Protein AF-E3JDM4-F1 (afdb_monomer_lite)

Foldseek 3Di:
DDPVVCVVDDPVPDLFKFQLADPLRLQLCVLLVVLVVLLLVLCCLQPDPVSVVVVVCNVVSLVSNLVSLVCNCVSVVVSCVDPRSVVVVVQLQDDDPLLVVVCCVVVPPCPVVVCVVVVDDPVVVPPDPDPVPPPDDPDPDDDDRDADASDGSLRSVLVVLVVVLSVLLSVLVCCCVCVVVVVPDVVSVVVSVVSNVVSSVVVVVSVVVVVVVCVVDVQVVSCSVNSIHGLVVCCVVPVVNSVPGDSPPPPPPPPPPPDDDDDDDDDD

Secondary structure (DSSP, 8-state):
--HHHHHHS-GGG-TTEEE---HHHHHHHHHHHHHHHHHHHHHHHHH-HHHHHHH--HHHHHHHHHHHHHHTHHHHHHHHTSHHHHHHHHHHH---HHHHHHHHHHH-TTHHHHHHHHT--GGGG-S---GGGTTS-------S----SSS-HHHHHHHHHHHHHHHHHHHHHHHHHHTTTTT--HHHHHHHHHHHHHHHHHHHHHHHHHHHHHHH-HHHHHHHHHSEEEHHHHHHH-HHHHHTS-----TT----------------

Organism: Pseudofrankia inefficax (strain DSM 45817 / CECT 9037 / DDB 130130 / EuI1c) (NCBI:txid298654)

InterPro domains:
  IPR011577 Cytochrome b561, bacterial/Ni-hydrogenase [PF01292] (20-216)
  IPR016174 Di-haem cytochrome, transmembrane [SSF81342] (16-242)

Sequence (268 aa):
MSIGEYLRNPPASRGGDIRRFGPATRWVHRTTGLLFGVCLATAAILYLPALALLFGRRPLIMSIHLYCGLALPVPALLGWLTRGFRRDTTELNRFTAPDGAWLRARLLPFSEERRARQAGPAWARSGTPSSTARRGAGGHDQGPLTVGGKFNAGQKLYAAVVAGSILVFLGTGLVMYLGQDLHIPDRYRTGASFVHDLLAFGIFFTVCGHLWMASRDPVARAGMRTGYVPRWWARTEHPHWAALAPEDLDDDVPLASNGADQDSTALP

Radius of gyration: 27.68 Å; chains: 1; bounding box: 71×53×101 Å

Structure (mmCIF, N/CA/C/O backbone):
data_AF-E3JDM4-F1
#
_entry.id   AF-E3JDM4-F1
#
loop_
_atom_site.group_PDB
_atom_site.id
_atom_site.type_symbol
_atom_site.label_atom_id
_atom_site.label_alt_id
_atom_site.label_comp_id
_atom_site.label_asym_id
_atom_site.label_entity_id
_atom_site.label_seq_id
_atom_site.pdbx_PDB_ins_code
_atom_site.Cartn_x
_atom_site.Cartn_y
_atom_site.Cartn_z
_atom_site.occupancy
_atom_site.B_iso_or_equiv
_atom_site.auth_seq_id
_atom_site.auth_comp_id
_atom_site.auth_asym_id
_atom_site.auth_atom_id
_atom_site.pdbx_PDB_model_num
ATOM 1 N N . MET A 1 1 ? -24.062 12.292 19.875 1.00 54.41 1 MET A N 1
ATOM 2 C CA . MET A 1 1 ? -22.811 13.042 19.631 1.00 54.41 1 MET A CA 1
ATOM 3 C C . MET A 1 1 ? -22.608 13.195 18.132 1.00 54.41 1 MET A C 1
ATOM 5 O O . MET A 1 1 ? -22.676 12.196 17.427 1.00 54.41 1 MET A O 1
ATOM 9 N N . SER A 1 2 ? -22.422 14.419 17.635 1.00 61.97 2 SER A N 1
ATOM 10 C CA . SER A 1 2 ? -22.238 14.672 16.197 1.00 61.97 2 SER A CA 1
ATOM 11 C C . SER A 1 2 ? -20.795 14.380 15.757 1.00 61.97 2 SER A C 1
ATOM 13 O O . SER A 1 2 ? -19.850 14.686 16.485 1.00 61.97 2 SER A O 1
ATOM 15 N N . ILE A 1 3 ? -20.598 13.838 14.547 1.00 63.75 3 ILE A N 1
ATOM 16 C CA . ILE A 1 3 ? -19.272 13.568 13.945 1.00 63.75 3 ILE A CA 1
ATOM 17 C C . ILE A 1 3 ? -18.379 14.822 13.968 1.00 63.75 3 ILE A C 1
ATOM 19 O O . ILE A 1 3 ? -17.178 14.729 14.224 1.00 63.75 3 ILE A O 1
ATOM 23 N N . GLY A 1 4 ? -18.967 16.006 13.760 1.00 63.47 4 GLY A N 1
ATOM 24 C CA . GLY A 1 4 ? -18.238 17.277 13.785 1.00 63.47 4 GLY A CA 1
ATOM 25 C C . GLY A 1 4 ? -17.672 17.639 15.163 1.00 63.47 4 GLY A C 1
ATOM 26 O O . GLY A 1 4 ? -16.626 18.272 15.251 1.00 63.47 4 GLY A O 1
ATOM 27 N N . GLU A 1 5 ? -18.323 17.206 16.240 1.00 65.69 5 GLU A N 1
ATOM 28 C CA . GLU A 1 5 ? -17.899 17.439 17.626 1.00 65.69 5 GLU A CA 1
ATOM 29 C C . GLU A 1 5 ? -16.844 16.423 18.096 1.00 65.69 5 GLU A C 1
ATOM 31 O 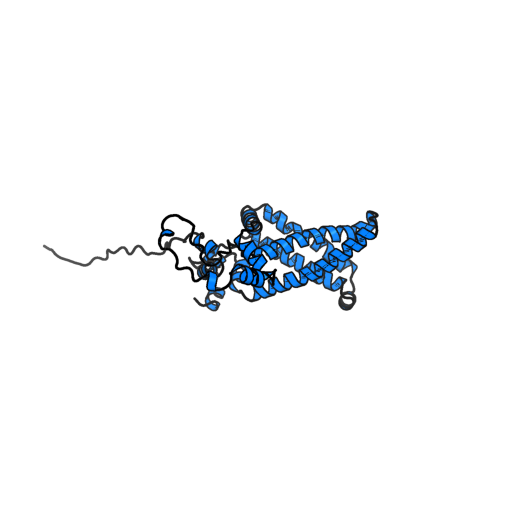O . GLU A 1 5 ? -15.988 16.731 18.930 1.00 65.69 5 GLU A O 1
ATOM 36 N N . TYR A 1 6 ? -16.857 15.219 17.518 1.00 63.94 6 TYR A N 1
ATOM 37 C CA . TYR A 1 6 ? -15.809 14.222 17.727 1.00 63.94 6 TYR A CA 1
ATOM 38 C C . TYR A 1 6 ? -14.470 14.684 17.137 1.00 63.94 6 TYR A C 1
ATOM 40 O O . TYR A 1 6 ? -13.449 14.624 17.810 1.00 63.94 6 TYR A O 1
ATOM 48 N N . LEU A 1 7 ? -14.471 15.213 15.909 1.00 67.12 7 LEU A N 1
ATOM 49 C CA . LEU A 1 7 ? -13.237 15.603 15.215 1.00 67.12 7 LEU A CA 1
ATOM 50 C C . LEU A 1 7 ? -12.530 16.834 15.813 1.00 67.12 7 LEU A C 1
ATOM 52 O O . LEU A 1 7 ? -11.347 17.026 15.538 1.00 67.12 7 LEU A O 1
ATOM 56 N N . ARG A 1 8 ? -13.228 17.659 16.607 1.00 68.31 8 ARG A N 1
ATOM 57 C CA . ARG A 1 8 ? -12.677 18.883 17.221 1.00 68.31 8 ARG A CA 1
ATOM 58 C C . ARG A 1 8 ? -11.987 18.662 18.570 1.00 68.31 8 ARG A C 1
ATOM 60 O O . ARG A 1 8 ? -11.155 19.480 18.938 1.00 68.31 8 ARG A O 1
ATOM 67 N N . ASN A 1 9 ? -12.294 17.573 19.278 1.00 62.00 9 ASN A N 1
ATOM 68 C CA . ASN A 1 9 ? -11.753 17.288 20.611 1.00 62.00 9 ASN A CA 1
ATOM 69 C C . ASN A 1 9 ? -10.923 15.993 20.589 1.00 62.00 9 ASN A C 1
ATOM 71 O O . ASN A 1 9 ? -11.461 14.949 20.211 1.00 62.00 9 ASN A O 1
ATOM 75 N N . PRO A 1 10 ? -9.631 16.030 20.966 1.00 56.56 10 PRO A N 1
ATOM 76 C CA . PRO A 1 10 ? -8.742 14.879 20.857 1.00 56.56 10 PRO A CA 1
ATOM 77 C C . PRO A 1 10 ? -9.156 13.718 21.787 1.00 56.56 10 PRO A C 1
ATOM 79 O O . PRO A 1 10 ? -9.649 13.948 22.884 1.00 56.56 10 PRO A O 1
ATOM 82 N N . PRO A 1 11 ? -8.919 12.457 21.384 1.00 54.91 11 PRO A N 1
ATOM 83 C CA . PRO A 1 11 ? -9.479 11.257 22.023 1.00 54.91 11 PRO A CA 1
ATOM 84 C C . PRO A 1 11 ? -8.939 10.951 23.429 1.00 54.91 11 PRO A C 1
ATOM 86 O O . PRO A 1 11 ? -9.539 10.170 24.155 1.00 54.91 11 PRO A O 1
ATOM 89 N N . ALA A 1 12 ? -7.819 11.559 23.834 1.00 53.09 12 ALA A N 1
ATOM 90 C CA . ALA A 1 12 ? -7.220 11.335 25.151 1.00 53.09 12 ALA A CA 1
ATOM 91 C C . ALA A 1 12 ? -8.039 11.931 26.315 1.00 53.09 12 ALA A C 1
ATOM 93 O O . ALA A 1 12 ? -7.746 11.626 27.463 1.00 53.09 12 ALA A O 1
ATOM 94 N N . SER A 1 13 ? -9.043 12.770 26.036 1.00 50.53 13 SER A N 1
ATOM 95 C CA . SER A 1 13 ? -9.835 13.474 27.052 1.00 50.53 13 SER A CA 1
ATOM 96 C C . SER A 1 13 ? -11.231 12.887 27.306 1.00 50.53 13 SER A C 1
ATOM 98 O O . SER A 1 13 ? -12.038 13.537 27.964 1.00 50.53 13 SER A O 1
ATOM 100 N N . ARG A 1 14 ? -11.565 11.694 26.787 1.00 57.78 14 ARG A N 1
ATOM 101 C CA . ARG A 1 14 ? -12.904 11.093 26.954 1.00 57.78 14 ARG A CA 1
ATOM 102 C C . ARG A 1 14 ? -12.816 9.628 27.386 1.00 57.78 14 ARG A C 1
ATOM 104 O O . ARG A 1 14 ? -12.275 8.815 26.642 1.00 57.78 14 ARG A O 1
ATOM 111 N N . GLY A 1 15 ? -13.440 9.278 28.515 1.00 56.53 15 GLY A N 1
ATOM 112 C CA . GLY A 1 15 ? -13.595 7.906 29.046 1.00 56.53 15 GLY A CA 1
ATOM 113 C C . GLY A 1 15 ? -14.459 6.956 28.193 1.00 56.53 15 GLY A C 1
ATOM 114 O O . GLY A 1 15 ? -15.105 6.052 28.703 1.00 56.53 15 GLY A O 1
ATOM 115 N N . GLY A 1 16 ? -14.518 7.162 26.873 1.00 70.75 16 GLY A N 1
ATOM 116 C CA . GLY A 1 16 ? -15.419 6.471 25.944 1.00 70.75 16 GLY A CA 1
ATOM 117 C C . GLY A 1 16 ? -14.769 5.981 24.646 1.00 70.75 16 GLY A C 1
ATOM 118 O O . GLY A 1 16 ? -15.483 5.494 23.764 1.00 70.75 16 GLY A O 1
ATOM 119 N N . ASP A 1 17 ? -13.452 6.131 24.487 1.00 79.62 17 ASP A N 1
ATOM 120 C CA . ASP A 1 17 ? -12.730 5.808 23.252 1.00 79.62 17 ASP A CA 1
ATOM 121 C C . ASP A 1 17 ? -11.963 4.481 23.379 1.00 79.62 17 ASP A C 1
ATOM 123 O O . ASP A 1 17 ? -11.162 4.276 24.285 1.00 79.62 17 ASP A O 1
ATOM 127 N N . ILE A 1 18 ? -12.156 3.573 22.417 1.00 83.94 18 ILE A N 1
ATOM 128 C CA . ILE A 1 18 ? -11.467 2.278 22.381 1.00 83.94 18 ILE A CA 1
ATOM 129 C C . ILE A 1 18 ? -10.175 2.413 21.578 1.00 83.94 18 ILE A C 1
ATOM 131 O O . ILE A 1 18 ? -10.155 2.894 20.437 1.00 83.94 18 ILE A O 1
ATOM 135 N N . ARG A 1 19 ? -9.075 1.892 22.129 1.00 84.81 19 ARG A N 1
ATOM 136 C CA . ARG A 1 19 ? -7.809 1.759 21.402 1.00 84.81 19 ARG A CA 1
ATOM 137 C C . ARG A 1 19 ? -7.933 0.714 20.291 1.00 84.81 19 ARG A C 1
ATOM 139 O O . ARG A 1 19 ? -7.872 -0.490 20.534 1.00 84.81 19 ARG A O 1
ATOM 146 N N . ARG A 1 20 ? -8.032 1.177 19.044 1.00 86.50 20 ARG A N 1
ATOM 147 C CA . ARG A 1 20 ? -8.097 0.325 17.850 1.00 86.50 20 ARG A CA 1
ATOM 148 C C . ARG A 1 20 ? -6.721 -0.080 17.343 1.00 86.50 20 ARG A C 1
ATOM 150 O O . ARG A 1 20 ? -6.506 -1.256 17.090 1.00 86.50 20 ARG A O 1
ATOM 157 N N . PHE A 1 21 ? -5.774 0.846 17.196 1.00 88.38 21 PHE A N 1
ATOM 158 C CA . PHE A 1 21 ? -4.467 0.557 16.586 1.00 88.38 21 PHE A CA 1
ATOM 159 C C . PHE A 1 21 ? -3.308 0.978 17.477 1.00 88.38 21 PHE A C 1
ATOM 161 O O . PHE A 1 21 ? -3.298 2.085 18.011 1.00 88.38 21 PHE A O 1
ATOM 168 N N . GLY A 1 22 ? -2.292 0.119 17.592 1.00 87.31 22 GLY A N 1
ATOM 169 C CA . GLY A 1 22 ? -1.039 0.459 18.265 1.00 87.31 22 GLY A CA 1
ATOM 170 C C . GLY A 1 22 ? -0.139 1.382 17.429 1.00 87.31 22 GLY A C 1
ATOM 171 O O . GLY A 1 22 ? -0.333 1.498 16.218 1.00 87.31 22 GLY A O 1
ATOM 172 N N . PRO A 1 23 ? 0.870 2.028 18.045 1.00 89.06 23 PRO A N 1
ATOM 173 C CA . PRO A 1 23 ? 1.798 2.911 17.337 1.00 89.06 23 PRO A CA 1
ATOM 174 C C . PRO A 1 23 ? 2.566 2.185 16.228 1.00 89.06 23 PRO A C 1
ATOM 176 O O . PRO A 1 23 ? 2.709 2.742 15.144 1.00 89.06 23 PRO A O 1
ATOM 179 N N . ALA A 1 24 ? 2.966 0.928 16.457 1.00 90.38 24 ALA A N 1
ATOM 180 C CA . ALA A 1 24 ? 3.627 0.096 15.453 1.00 90.38 24 ALA A CA 1
ATOM 181 C C . ALA A 1 24 ? 2.757 -0.078 14.200 1.00 90.38 24 ALA A C 1
ATOM 183 O O . ALA A 1 24 ? 3.187 0.281 13.111 1.00 90.38 24 ALA A O 1
ATOM 184 N N . THR A 1 25 ? 1.502 -0.519 14.348 1.00 92.62 25 THR A N 1
ATOM 185 C CA . THR A 1 25 ? 0.565 -0.695 13.224 1.00 92.62 25 THR A CA 1
ATOM 186 C C . THR A 1 25 ? 0.370 0.599 12.431 1.00 92.62 25 THR A C 1
ATOM 188 O O . THR A 1 25 ? 0.388 0.584 11.202 1.00 92.62 25 THR A O 1
ATOM 191 N N . ARG A 1 26 ? 0.236 1.740 13.120 1.00 93.88 26 ARG A N 1
ATOM 192 C CA . ARG A 1 26 ? 0.091 3.048 12.459 1.00 93.88 26 ARG A CA 1
ATOM 193 C C . ARG A 1 26 ? 1.355 3.464 11.713 1.00 93.88 26 ARG A C 1
ATOM 195 O O . ARG A 1 26 ? 1.251 4.012 10.618 1.00 93.88 26 ARG A O 1
ATOM 202 N N . TRP A 1 27 ? 2.527 3.227 12.300 1.00 96.00 27 TRP A N 1
ATOM 203 C CA . TRP A 1 27 ? 3.807 3.504 11.656 1.00 96.00 27 TRP A CA 1
ATOM 204 C C . TRP A 1 27 ? 3.973 2.650 10.399 1.00 96.00 27 TRP A C 1
ATOM 206 O O . TRP A 1 27 ? 4.150 3.230 9.334 1.00 96.00 27 TRP A O 1
ATOM 216 N N . VAL A 1 28 ? 3.782 1.326 10.499 1.00 96.19 28 VAL A N 1
ATOM 217 C CA . VAL A 1 28 ? 3.851 0.397 9.356 1.00 96.19 28 VAL A CA 1
ATOM 218 C C . VAL A 1 28 ? 2.906 0.834 8.244 1.00 96.19 28 VAL A C 1
ATOM 220 O O . VAL A 1 28 ? 3.317 0.965 7.101 1.00 96.19 28 VAL A O 1
ATOM 223 N N . HIS A 1 29 ? 1.647 1.130 8.571 1.00 96.06 29 HIS A N 1
ATOM 224 C CA . HIS A 1 29 ? 0.681 1.560 7.565 1.00 96.06 29 HIS A CA 1
ATOM 225 C C . HIS A 1 29 ? 1.125 2.833 6.828 1.00 96.06 29 HIS A C 1
ATOM 227 O O . HIS A 1 29 ? 1.018 2.910 5.608 1.00 96.06 29 HIS A O 1
ATOM 233 N N . ARG A 1 30 ? 1.619 3.847 7.551 1.00 96.81 30 ARG A N 1
ATOM 234 C CA . ARG A 1 30 ? 2.050 5.116 6.942 1.00 96.81 30 ARG A CA 1
ATOM 235 C C . ARG A 1 30 ? 3.302 4.952 6.098 1.00 96.81 30 ARG A C 1
ATOM 237 O O . ARG A 1 30 ? 3.352 5.500 5.004 1.00 96.81 30 ARG A O 1
ATOM 244 N N . THR A 1 31 ? 4.300 4.231 6.599 1.00 97.94 31 THR A N 1
ATOM 245 C CA . THR A 1 31 ? 5.562 4.034 5.882 1.00 97.94 31 THR A CA 1
ATOM 246 C C . THR A 1 31 ? 5.360 3.150 4.661 1.00 97.94 31 THR A C 1
ATOM 248 O O . THR A 1 31 ? 5.791 3.535 3.579 1.00 97.94 31 THR A O 1
ATOM 251 N N . THR A 1 32 ? 4.621 2.042 4.782 1.00 97.62 32 THR A N 1
ATOM 252 C CA . THR A 1 32 ? 4.231 1.225 3.626 1.00 97.62 32 THR A CA 1
ATOM 253 C C . THR A 1 32 ? 3.401 2.044 2.643 1.00 97.62 32 THR A C 1
ATOM 255 O O . THR A 1 32 ? 3.730 2.054 1.466 1.00 97.62 32 THR A O 1
ATOM 258 N N . GLY A 1 33 ? 2.385 2.788 3.095 1.00 97.56 33 GLY A N 1
ATOM 259 C CA . GLY A 1 33 ? 1.559 3.625 2.218 1.00 97.56 33 GLY A CA 1
ATOM 260 C C . GLY A 1 33 ? 2.356 4.701 1.471 1.00 97.56 33 GLY A C 1
ATOM 261 O O . GLY A 1 33 ? 2.125 4.913 0.283 1.00 97.56 33 GLY A O 1
ATOM 262 N N . LEU A 1 34 ? 3.330 5.335 2.133 1.00 98.31 34 LEU A N 1
ATOM 263 C CA . LEU A 1 34 ? 4.235 6.303 1.511 1.00 98.31 34 LEU A CA 1
ATOM 264 C C . LEU A 1 34 ? 5.123 5.640 0.454 1.00 98.31 34 LEU A C 1
ATOM 266 O O . LEU A 1 34 ? 5.147 6.096 -0.685 1.00 98.31 34 LEU A O 1
ATOM 270 N N . LEU A 1 35 ? 5.820 4.557 0.813 1.00 98.56 35 LEU A N 1
ATOM 271 C CA . LEU A 1 35 ? 6.689 3.818 -0.109 1.00 98.56 35 LEU A CA 1
ATOM 272 C C . LEU A 1 35 ? 5.909 3.325 -1.328 1.00 98.56 35 LEU A C 1
ATOM 274 O O . LEU A 1 35 ? 6.365 3.470 -2.460 1.00 98.56 35 LEU A O 1
ATOM 278 N N . PHE A 1 36 ? 4.709 2.798 -1.100 1.00 97.75 36 PHE A N 1
ATOM 279 C CA . PHE A 1 36 ? 3.834 2.310 -2.155 1.00 97.75 36 PHE A CA 1
ATOM 280 C C . PHE A 1 36 ? 3.357 3.450 -3.060 1.00 97.75 36 PHE A C 1
ATOM 282 O O . PHE A 1 36 ? 3.395 3.326 -4.281 1.00 97.75 36 PHE A O 1
ATOM 289 N N . GLY A 1 37 ? 2.964 4.586 -2.478 1.00 98.25 37 GLY A N 1
ATOM 290 C CA . GLY A 1 37 ? 2.598 5.787 -3.228 1.00 98.25 37 GLY A CA 1
ATOM 291 C C . GLY A 1 37 ? 3.745 6.305 -4.098 1.00 98.25 37 GLY A C 1
ATOM 292 O O . GLY A 1 37 ? 3.526 6.628 -5.264 1.00 98.25 37 GLY A O 1
ATOM 293 N N . VAL A 1 38 ? 4.978 6.308 -3.578 1.00 98.56 38 VAL A N 1
ATOM 294 C CA . VAL A 1 38 ? 6.177 6.659 -4.357 1.00 98.56 38 VAL A CA 1
ATOM 295 C C . VAL A 1 38 ? 6.418 5.649 -5.482 1.00 98.56 38 VAL A C 1
ATOM 297 O O . VAL A 1 38 ? 6.689 6.064 -6.609 1.00 98.56 38 VAL A O 1
ATOM 300 N N . CYS A 1 39 ? 6.264 4.345 -5.232 1.00 98.25 39 CYS A N 1
ATOM 301 C CA . CYS A 1 39 ? 6.378 3.319 -6.276 1.00 98.25 39 CYS A CA 1
ATOM 302 C C . CYS A 1 39 ? 5.343 3.527 -7.391 1.00 98.25 39 CYS A C 1
ATOM 304 O O . CYS A 1 39 ? 5.708 3.489 -8.560 1.00 98.25 39 CYS A O 1
ATOM 306 N N . LEU A 1 40 ? 4.081 3.813 -7.054 1.00 97.88 40 LEU A N 1
ATOM 307 C CA . LEU A 1 40 ? 3.029 4.084 -8.043 1.00 97.88 40 LEU A CA 1
ATOM 308 C C . LEU A 1 40 ? 3.302 5.358 -8.849 1.00 97.88 40 LEU A C 1
ATOM 310 O O . LEU A 1 40 ? 3.152 5.355 -10.069 1.00 97.88 40 LEU A O 1
ATOM 314 N N . ALA A 1 41 ? 3.729 6.436 -8.190 1.00 97.50 41 ALA A N 1
ATOM 315 C CA . ALA A 1 41 ? 4.051 7.689 -8.866 1.00 97.50 41 ALA A CA 1
ATOM 316 C C . ALA A 1 41 ? 5.241 7.524 -9.823 1.00 97.50 41 ALA A C 1
ATOM 318 O O . ALA A 1 41 ? 5.182 7.940 -10.978 1.00 97.50 41 ALA A O 1
ATOM 319 N N . THR A 1 42 ? 6.310 6.870 -9.366 1.00 97.88 42 THR A N 1
ATOM 320 C CA . THR A 1 42 ? 7.486 6.591 -10.202 1.00 97.88 42 THR A CA 1
ATOM 321 C C . THR A 1 42 ? 7.167 5.610 -11.328 1.00 97.88 42 THR A C 1
ATOM 323 O O . THR A 1 42 ? 7.599 5.849 -12.451 1.00 97.88 42 THR A O 1
ATOM 326 N N . ALA A 1 43 ? 6.350 4.578 -11.089 1.00 96.56 43 ALA A N 1
ATOM 327 C CA . ALA A 1 43 ? 5.871 3.674 -12.136 1.00 96.56 43 ALA A CA 1
ATOM 328 C C . ALA A 1 43 ? 5.089 4.431 -13.216 1.00 96.56 43 ALA A C 1
ATOM 330 O O . ALA A 1 43 ? 5.369 4.262 -14.399 1.00 96.56 43 ALA A O 1
ATOM 331 N N . ALA A 1 44 ? 4.177 5.329 -12.829 1.00 95.88 44 ALA A N 1
ATOM 332 C CA . ALA A 1 44 ? 3.438 6.156 -13.779 1.00 95.88 44 ALA A CA 1
ATOM 333 C C . ALA A 1 44 ? 4.374 7.030 -14.632 1.00 95.88 44 ALA A C 1
ATOM 335 O O . ALA A 1 44 ? 4.188 7.118 -15.845 1.00 95.88 44 ALA A O 1
ATOM 336 N N . ILE A 1 45 ? 5.407 7.628 -14.025 1.00 96.06 45 ILE A N 1
ATOM 337 C CA . ILE A 1 45 ? 6.416 8.423 -14.744 1.00 96.06 45 ILE A CA 1
ATOM 338 C C . ILE A 1 45 ? 7.225 7.560 -15.719 1.00 96.06 45 ILE A C 1
ATOM 340 O O . ILE A 1 45 ? 7.517 8.003 -16.826 1.00 96.06 45 ILE A O 1
ATOM 344 N N . LEU A 1 46 ? 7.599 6.342 -15.321 1.00 94.06 46 LEU A N 1
ATOM 345 C CA . LEU A 1 46 ? 8.381 5.427 -16.155 1.00 94.06 46 LEU A CA 1
ATOM 346 C C . LEU A 1 46 ? 7.560 4.808 -17.293 1.00 94.06 46 LEU A C 1
ATOM 348 O O . LEU A 1 46 ? 8.134 4.495 -18.335 1.00 94.06 46 LEU A O 1
ATOM 352 N N . TYR A 1 47 ? 6.252 4.634 -17.087 1.00 93.81 47 TYR A N 1
ATOM 353 C CA . TYR A 1 47 ? 5.342 3.994 -18.034 1.00 93.81 47 TYR A CA 1
ATOM 354 C C . TYR A 1 47 ? 4.758 4.978 -19.057 1.00 93.81 47 TYR A C 1
ATOM 356 O O . TYR A 1 47 ? 4.644 4.648 -20.234 1.00 93.81 47 TYR A O 1
ATOM 364 N N . LEU A 1 48 ? 4.385 6.193 -18.636 1.00 94.00 48 LEU A N 1
ATOM 365 C CA . LEU A 1 48 ? 3.745 7.184 -19.506 1.00 94.00 48 LEU A CA 1
ATOM 366 C C . LEU A 1 48 ? 4.795 8.060 -20.213 1.00 94.00 48 LEU A C 1
ATOM 368 O O . LEU A 1 48 ? 5.467 8.852 -19.543 1.00 94.00 48 LEU A O 1
ATOM 372 N N . PRO A 1 49 ? 4.897 8.026 -21.560 1.00 92.50 49 PRO A N 1
ATOM 373 C CA . PRO A 1 49 ? 5.931 8.765 -22.291 1.00 92.50 49 PRO A CA 1
ATOM 374 C C . PRO A 1 49 ? 5.930 10.274 -22.014 1.00 92.50 49 PRO A C 1
ATOM 376 O O . PRO A 1 49 ? 6.987 10.874 -21.836 1.00 92.50 49 PRO A O 1
ATOM 379 N N . ALA A 1 50 ? 4.746 10.886 -21.908 1.00 93.19 50 ALA A N 1
ATOM 380 C CA . ALA A 1 50 ? 4.609 12.315 -21.626 1.00 93.19 50 ALA A CA 1
ATOM 381 C C . ALA A 1 50 ? 5.217 12.713 -20.267 1.00 93.19 50 ALA A C 1
ATOM 383 O O . ALA A 1 50 ? 5.865 13.753 -20.158 1.00 93.19 50 ALA A O 1
ATOM 384 N N . LEU A 1 51 ? 5.056 11.872 -19.240 1.00 91.50 51 LEU A N 1
ATOM 385 C CA . LEU A 1 51 ? 5.640 12.121 -17.922 1.00 91.50 51 LEU A CA 1
ATOM 386 C C . LEU A 1 51 ? 7.151 11.878 -17.933 1.00 91.50 51 LEU A C 1
ATOM 388 O O . LEU A 1 51 ? 7.900 12.672 -17.368 1.00 91.50 51 LEU A O 1
ATOM 392 N N . ALA A 1 52 ? 7.616 10.827 -18.610 1.00 90.00 52 ALA A N 1
ATOM 393 C CA . ALA A 1 52 ? 9.044 10.544 -18.732 1.00 90.00 52 ALA A CA 1
ATOM 394 C C . ALA A 1 52 ? 9.816 11.721 -19.357 1.00 90.00 52 ALA A C 1
ATOM 396 O O . ALA A 1 52 ? 10.891 12.081 -18.870 1.00 90.00 52 ALA A O 1
ATOM 397 N N . LEU A 1 53 ? 9.241 12.348 -20.392 1.00 91.88 53 LEU A N 1
ATOM 398 C CA . LEU A 1 53 ? 9.802 13.535 -21.042 1.00 91.88 53 LEU A CA 1
ATOM 399 C C . LEU A 1 53 ? 9.804 14.757 -20.118 1.00 91.88 53 LEU A C 1
ATOM 401 O O . LEU A 1 53 ? 10.793 15.482 -20.082 1.00 91.88 53 LEU A O 1
ATOM 405 N N . LEU A 1 54 ? 8.736 14.955 -19.339 1.00 93.00 54 LEU A N 1
ATOM 406 C CA . LEU A 1 54 ? 8.616 16.084 -18.415 1.00 93.00 54 LEU A CA 1
ATOM 407 C C . LEU A 1 54 ? 9.684 16.060 -17.312 1.00 93.00 54 LEU A C 1
ATOM 409 O O . LEU A 1 54 ? 10.268 17.092 -16.996 1.00 93.00 54 LEU A O 1
ATOM 413 N N . PHE A 1 55 ? 9.943 14.893 -16.714 1.00 91.44 55 PHE A N 1
ATOM 414 C CA . PHE A 1 55 ? 10.938 14.775 -15.643 1.00 91.44 55 PHE A CA 1
ATOM 415 C C . PHE A 1 55 ? 12.375 14.656 -16.171 1.00 91.44 55 PHE A C 1
ATOM 417 O O . PHE A 1 55 ? 13.309 15.015 -15.454 1.00 91.44 55 PHE A O 1
ATOM 424 N N . GLY A 1 56 ? 12.584 14.106 -17.375 1.00 87.75 56 GLY A N 1
ATOM 425 C CA . GLY A 1 56 ? 13.878 14.062 -18.076 1.00 87.75 56 GLY A CA 1
ATOM 426 C C . GLY A 1 56 ? 15.008 13.262 -17.401 1.00 87.75 56 GLY A C 1
ATOM 427 O O . GLY A 1 56 ? 16.083 13.109 -17.972 1.00 87.75 56 GLY A O 1
ATOM 428 N N . ARG A 1 57 ? 14.797 12.721 -16.191 1.00 92.50 57 ARG A N 1
ATOM 429 C CA . ARG A 1 57 ? 15.813 12.034 -15.365 1.00 92.50 57 ARG A CA 1
ATOM 430 C C . ARG A 1 57 ? 15.455 10.573 -15.108 1.00 92.50 57 ARG A C 1
ATOM 432 O O . ARG A 1 57 ? 15.438 10.117 -13.964 1.00 92.50 57 ARG A O 1
ATOM 439 N N . ARG A 1 58 ? 15.179 9.824 -16.177 1.00 91.94 58 ARG A N 1
ATOM 440 C CA . ARG A 1 58 ? 14.747 8.416 -16.101 1.00 91.94 58 ARG A CA 1
ATOM 441 C C . ARG A 1 58 ? 15.633 7.529 -15.202 1.00 91.94 58 ARG A C 1
ATOM 443 O O . ARG A 1 58 ? 15.049 6.799 -14.405 1.00 91.94 58 ARG A O 1
ATOM 450 N N . PRO A 1 59 ? 16.983 7.616 -15.227 1.00 93.69 59 PRO A N 1
ATOM 451 C CA . PRO A 1 59 ? 17.824 6.811 -14.334 1.00 93.69 59 PRO A CA 1
ATOM 452 C C . PRO A 1 59 ? 17.572 7.091 -12.849 1.00 93.69 59 PRO A C 1
ATOM 454 O O . PRO A 1 59 ? 17.484 6.163 -12.056 1.00 93.69 59 PRO A O 1
ATOM 457 N N . LEU A 1 60 ? 17.380 8.360 -12.471 1.00 96.00 60 LEU A N 1
ATOM 458 C CA . LEU A 1 60 ? 17.077 8.732 -11.087 1.00 96.00 60 LEU A CA 1
ATOM 459 C C . LEU A 1 60 ? 15.717 8.177 -10.648 1.00 96.00 60 LEU A C 1
ATOM 461 O O . LEU A 1 60 ? 15.611 7.608 -9.566 1.00 96.00 60 LEU A O 1
ATOM 465 N N . ILE A 1 61 ? 14.688 8.324 -11.488 1.00 97.19 61 ILE A N 1
ATOM 466 C CA . ILE A 1 61 ? 13.340 7.815 -11.197 1.00 97.19 61 ILE A CA 1
ATOM 467 C C . ILE A 1 61 ? 13.352 6.290 -11.059 1.00 97.19 61 ILE A C 1
ATOM 469 O O . ILE A 1 61 ? 12.745 5.763 -10.131 1.00 97.19 61 ILE A O 1
ATOM 473 N N . MET A 1 62 ? 14.081 5.592 -11.933 1.00 95.75 62 MET A N 1
ATOM 474 C CA . MET A 1 62 ? 14.283 4.147 -11.840 1.00 95.75 62 MET A CA 1
ATOM 475 C C . MET A 1 62 ? 14.958 3.759 -10.518 1.00 95.75 62 MET A C 1
ATOM 477 O O . MET A 1 62 ? 14.478 2.850 -9.848 1.00 95.75 62 MET A O 1
ATOM 481 N N . SER A 1 63 ? 16.017 4.464 -10.105 1.00 96.69 63 SER A N 1
ATOM 482 C CA . SER A 1 63 ? 16.685 4.200 -8.825 1.00 96.69 63 SER A CA 1
ATOM 483 C C . SER A 1 63 ? 15.753 4.424 -7.635 1.00 96.69 63 SER A C 1
ATOM 485 O O . SER A 1 63 ? 15.694 3.585 -6.741 1.00 96.69 63 SER A O 1
ATOM 487 N N . ILE A 1 64 ? 14.982 5.518 -7.628 1.00 98.12 64 ILE A N 1
ATOM 488 C CA . ILE A 1 64 ? 13.987 5.779 -6.575 1.00 98.12 64 ILE A CA 1
ATOM 489 C C . ILE A 1 64 ? 12.948 4.654 -6.539 1.00 98.12 64 ILE A C 1
ATOM 491 O O . ILE A 1 64 ? 12.671 4.120 -5.467 1.00 98.12 64 ILE A O 1
ATOM 495 N N . HIS A 1 65 ? 12.408 4.265 -7.697 1.00 98.00 65 HIS A N 1
ATOM 496 C CA . HIS A 1 65 ? 11.439 3.178 -7.807 1.00 98.00 65 HIS A CA 1
ATOM 497 C C . HIS A 1 65 ? 11.998 1.869 -7.237 1.00 98.00 65 HIS A C 1
ATOM 499 O O . HIS A 1 65 ? 11.357 1.237 -6.399 1.00 98.00 65 HIS A O 1
ATOM 505 N N . LEU A 1 66 ? 13.223 1.505 -7.631 1.00 97.50 66 LEU A N 1
ATOM 506 C CA . LEU A 1 66 ? 13.909 0.307 -7.158 1.00 97.50 66 LEU A CA 1
ATOM 507 C C . LEU A 1 66 ? 14.100 0.328 -5.639 1.00 97.50 66 LEU A C 1
ATOM 509 O O . LEU A 1 66 ? 13.688 -0.611 -4.963 1.00 97.50 66 LEU A O 1
ATOM 513 N N . TYR A 1 67 ? 14.687 1.391 -5.080 1.00 98.25 67 TYR A N 1
ATOM 514 C CA . TYR A 1 67 ? 14.949 1.457 -3.640 1.00 98.25 67 TYR A CA 1
ATOM 515 C C . TYR A 1 67 ? 13.663 1.495 -2.814 1.00 98.25 67 TYR A C 1
ATOM 517 O O . TYR A 1 67 ? 13.589 0.833 -1.779 1.00 98.25 67 TYR A O 1
ATOM 525 N N . CYS A 1 68 ? 12.628 2.208 -3.267 1.00 98.38 68 CYS A N 1
ATOM 526 C CA . CYS A 1 68 ? 11.325 2.174 -2.608 1.00 98.38 68 CYS A CA 1
ATOM 527 C C . CYS A 1 68 ? 10.692 0.779 -2.684 1.00 98.38 68 CYS A C 1
ATOM 529 O O . CYS A 1 68 ? 10.183 0.303 -1.671 1.00 98.38 68 CYS A O 1
ATOM 531 N N . GLY A 1 69 ? 10.782 0.106 -3.835 1.00 97.38 69 GLY A N 1
ATOM 532 C CA . GLY A 1 69 ? 10.303 -1.262 -4.026 1.00 97.38 69 GLY A CA 1
ATOM 533 C C . GLY A 1 69 ? 11.005 -2.268 -3.111 1.00 97.38 69 GLY A C 1
ATOM 534 O O . GLY A 1 69 ? 10.342 -3.051 -2.433 1.00 97.38 69 GLY A O 1
ATOM 535 N N . LEU A 1 70 ? 12.336 -2.192 -3.005 1.00 97.81 70 LEU A N 1
ATOM 536 C CA . LEU A 1 70 ? 13.134 -3.005 -2.079 1.00 97.81 70 LEU A CA 1
ATOM 537 C C . LEU A 1 70 ? 12.812 -2.702 -0.607 1.00 97.81 70 LEU A C 1
ATOM 539 O O . LEU A 1 70 ? 12.864 -3.598 0.235 1.00 97.81 70 LEU A O 1
ATOM 543 N N . ALA A 1 71 ? 12.460 -1.454 -0.285 1.00 98.06 71 ALA A N 1
ATOM 544 C CA . ALA A 1 71 ? 12.119 -1.036 1.071 1.00 98.06 71 ALA A CA 1
ATOM 545 C C . ALA A 1 71 ? 10.686 -1.409 1.500 1.00 98.06 71 ALA A C 1
ATOM 547 O O . ALA A 1 71 ? 10.418 -1.447 2.699 1.00 98.06 71 ALA A O 1
ATOM 548 N N . LEU A 1 72 ? 9.760 -1.706 0.577 1.00 97.12 72 LEU A N 1
ATOM 549 C CA . LEU A 1 72 ? 8.362 -2.056 0.892 1.00 97.12 72 LEU A CA 1
ATOM 550 C C . LEU A 1 72 ? 8.170 -3.143 1.971 1.00 97.12 72 LEU A C 1
ATOM 552 O O . LEU A 1 72 ? 7.301 -2.951 2.829 1.00 97.12 72 LEU A O 1
ATOM 556 N N . PRO A 1 73 ? 8.923 -4.263 1.990 1.00 96.62 73 PRO A N 1
ATOM 557 C CA . PRO A 1 73 ? 8.794 -5.265 3.050 1.00 96.62 73 PRO A CA 1
ATOM 558 C C . PRO A 1 73 ? 9.348 -4.799 4.407 1.00 96.62 73 PRO A C 1
ATOM 560 O O . PRO A 1 73 ? 8.933 -5.319 5.444 1.00 96.62 73 PRO A O 1
ATOM 563 N N . VAL A 1 74 ? 10.253 -3.814 4.436 1.00 97.44 74 VAL A N 1
ATOM 564 C CA . VAL A 1 74 ? 11.001 -3.426 5.643 1.00 97.44 74 VAL A CA 1
ATOM 565 C C . VAL A 1 74 ? 10.085 -2.960 6.782 1.00 97.44 74 VAL A C 1
ATOM 567 O O . VAL A 1 74 ? 10.234 -3.483 7.890 1.00 97.44 74 VAL A O 1
ATOM 570 N N . PRO A 1 75 ? 9.096 -2.062 6.577 1.00 96.88 75 PRO A N 1
ATOM 571 C CA . PRO A 1 75 ? 8.173 -1.695 7.644 1.00 96.88 75 PRO A CA 1
ATOM 572 C C . PRO A 1 75 ? 7.437 -2.881 8.264 1.00 96.88 75 PRO A C 1
ATOM 574 O O . PRO A 1 75 ? 7.324 -2.953 9.485 1.00 96.88 75 PRO A O 1
ATOM 577 N N . ALA A 1 76 ? 6.957 -3.823 7.449 1.00 93.94 76 ALA A N 1
ATOM 578 C CA . ALA A 1 76 ? 6.228 -4.988 7.943 1.00 93.94 76 ALA A CA 1
ATOM 579 C C . ALA A 1 76 ? 7.138 -5.915 8.765 1.00 93.94 76 ALA A C 1
ATOM 581 O O . ALA A 1 76 ? 6.738 -6.364 9.841 1.00 93.94 76 ALA A O 1
ATOM 582 N N . LEU A 1 77 ? 8.372 -6.141 8.302 1.00 95.75 77 LEU A N 1
ATOM 583 C CA . LEU A 1 77 ? 9.381 -6.928 9.018 1.00 95.75 77 LEU A CA 1
ATOM 584 C C . LEU A 1 77 ? 9.732 -6.296 10.373 1.00 95.75 77 LEU A C 1
ATOM 586 O O . LEU A 1 77 ? 9.721 -6.979 11.396 1.00 95.75 77 LEU A O 1
ATOM 590 N N . LEU A 1 78 ? 9.954 -4.979 10.407 1.00 95.25 78 LEU A N 1
ATOM 591 C CA . LEU A 1 78 ? 10.213 -4.244 11.650 1.00 95.25 78 LEU A CA 1
ATOM 592 C C . LEU A 1 78 ? 8.993 -4.238 12.578 1.00 95.25 78 LEU A C 1
ATOM 594 O O . LEU A 1 78 ? 9.123 -4.424 13.788 1.00 95.25 78 LEU A O 1
ATOM 598 N N . GLY A 1 79 ? 7.789 -4.089 12.023 1.00 91.56 79 GLY A N 1
ATOM 599 C CA . GLY A 1 79 ? 6.539 -4.194 12.769 1.00 91.56 79 GLY A CA 1
ATOM 600 C C . GLY A 1 79 ? 6.396 -5.544 13.470 1.00 91.56 79 GLY A C 1
ATOM 601 O O . GLY A 1 79 ? 5.976 -5.585 14.631 1.00 91.56 79 GLY A O 1
ATOM 602 N N . TRP A 1 80 ? 6.802 -6.637 12.810 1.00 92.69 80 TRP A N 1
ATOM 603 C CA . TRP A 1 80 ? 6.733 -8.011 13.326 1.00 92.69 80 TRP A CA 1
ATOM 604 C C . TRP A 1 80 ? 7.513 -8.203 14.632 1.00 92.69 80 TRP A C 1
ATOM 606 O O . TRP A 1 80 ? 7.159 -9.057 15.451 1.00 92.69 80 TRP A O 1
ATOM 616 N N . LEU A 1 81 ? 8.514 -7.364 14.903 1.00 92.38 81 LEU A N 1
ATOM 617 C CA . LEU A 1 81 ? 9.239 -7.368 16.175 1.00 92.38 81 LEU A CA 1
ATOM 618 C C . LEU A 1 81 ? 8.319 -7.037 17.366 1.00 92.38 81 LEU A C 1
ATOM 620 O O . LEU A 1 81 ? 8.547 -7.503 18.484 1.00 92.38 81 LEU A O 1
ATOM 624 N N . THR A 1 82 ? 7.213 -6.323 17.135 1.00 91.88 82 THR A N 1
ATOM 625 C CA . THR A 1 82 ? 6.271 -5.912 18.182 1.00 91.88 82 THR A CA 1
ATOM 626 C C . THR A 1 82 ? 5.107 -6.896 18.361 1.00 91.88 82 THR A C 1
ATOM 628 O O . THR A 1 82 ? 4.454 -7.316 17.406 1.00 91.88 82 THR A O 1
ATOM 631 N N . ARG A 1 83 ? 4.771 -7.228 19.619 1.00 87.56 83 ARG A N 1
ATOM 632 C CA . ARG A 1 83 ? 3.625 -8.109 19.947 1.00 87.56 83 ARG A CA 1
ATOM 633 C C . ARG A 1 83 ? 2.290 -7.562 19.430 1.00 87.56 83 ARG A C 1
ATOM 635 O O . ARG A 1 83 ? 1.455 -8.331 18.965 1.00 87.56 83 ARG A O 1
ATOM 642 N N . GLY A 1 84 ? 2.101 -6.242 19.505 1.00 82.62 84 GLY A N 1
ATOM 643 C CA . GLY A 1 84 ? 0.865 -5.583 19.076 1.00 82.62 84 GLY A CA 1
ATOM 644 C C . GLY A 1 84 ? 0.604 -5.745 17.580 1.00 82.62 84 GLY A C 1
ATOM 645 O O . GLY A 1 84 ? -0.495 -6.125 17.194 1.00 82.62 84 GLY A O 1
ATOM 646 N N . PHE A 1 85 ? 1.628 -5.540 16.749 1.00 86.25 85 PHE A N 1
ATOM 647 C CA . PHE A 1 85 ? 1.497 -5.734 15.308 1.00 86.25 85 PHE A CA 1
ATOM 648 C C . PHE A 1 85 ? 1.285 -7.208 14.947 1.00 86.25 85 PHE A C 1
ATOM 650 O O . PHE A 1 85 ? 0.418 -7.498 14.134 1.00 86.25 85 PHE A O 1
ATOM 657 N N . ARG A 1 86 ? 1.988 -8.148 15.603 1.00 87.94 86 ARG A N 1
ATOM 658 C CA . ARG A 1 86 ? 1.768 -9.593 15.387 1.00 87.94 86 ARG A CA 1
ATOM 659 C C . ARG A 1 86 ? 0.331 -10.032 15.680 1.00 87.94 86 ARG A C 1
ATOM 661 O O . ARG A 1 86 ? -0.211 -10.877 14.972 1.00 87.94 86 ARG A O 1
ATOM 668 N N . ARG A 1 87 ? -0.296 -9.475 16.722 1.00 85.81 87 ARG A N 1
ATOM 669 C CA . ARG A 1 87 ? -1.708 -9.746 17.035 1.00 85.81 87 ARG A CA 1
ATOM 670 C C . ARG A 1 87 ? -2.623 -9.229 15.924 1.00 85.81 87 ARG A C 1
ATOM 672 O O . ARG A 1 87 ? -3.486 -9.971 15.466 1.00 85.81 87 ARG A O 1
ATOM 679 N N . ASP A 1 88 ? -2.384 -8.002 15.4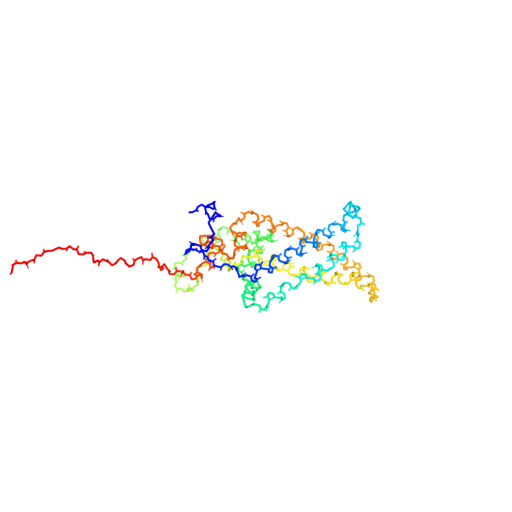63 1.00 85.88 88 ASP A N 1
ATOM 680 C CA . ASP A 1 88 ? -3.154 -7.383 14.380 1.00 85.88 88 ASP A CA 1
ATOM 681 C C . ASP A 1 88 ? -3.011 -8.158 13.060 1.00 85.88 88 ASP A C 1
ATOM 683 O O . ASP A 1 88 ? -4.007 -8.400 12.382 1.00 85.88 88 ASP A O 1
ATOM 687 N N . THR A 1 89 ? -1.802 -8.606 12.706 1.00 86.88 89 THR A N 1
ATOM 688 C CA . THR A 1 89 ? -1.573 -9.404 11.491 1.00 86.88 89 THR A CA 1
ATOM 689 C C . THR A 1 89 ? -2.171 -10.801 11.588 1.00 86.88 89 THR A C 1
ATOM 691 O O . THR A 1 89 ? -2.726 -11.291 10.608 1.00 86.88 89 THR A O 1
ATOM 694 N N . THR A 1 90 ? -2.126 -11.431 12.763 1.00 86.94 90 THR A N 1
ATOM 695 C CA . THR A 1 90 ? -2.783 -12.728 12.993 1.00 86.94 90 THR A CA 1
ATOM 696 C C . THR A 1 90 ? -4.296 -12.609 12.818 1.00 86.94 90 THR A C 1
ATOM 698 O O . THR A 1 90 ? -4.920 -13.464 12.193 1.00 86.94 90 THR A O 1
ATOM 701 N N . GLU A 1 91 ? -4.894 -11.530 13.326 1.00 83.88 91 GLU A N 1
ATOM 702 C CA . GLU A 1 91 ? -6.324 -11.270 13.164 1.00 83.88 91 GLU A CA 1
ATOM 703 C C . GLU A 1 91 ? -6.702 -10.956 11.707 1.00 83.88 91 GLU A C 1
ATOM 705 O O . GLU A 1 91 ? -7.737 -11.423 11.227 1.00 83.88 91 GLU A O 1
ATOM 710 N N . LEU A 1 92 ? -5.841 -10.232 10.980 1.00 85.75 92 LEU A N 1
ATOM 711 C CA . LEU A 1 92 ? -5.990 -9.989 9.540 1.00 85.75 92 LEU A CA 1
ATOM 712 C C . LEU A 1 92 ? -5.902 -11.278 8.713 1.00 85.75 92 LEU A C 1
ATOM 714 O O . LEU A 1 92 ? -6.690 -11.455 7.788 1.00 85.75 92 LEU A O 1
ATOM 718 N N . ASN A 1 93 ? -4.974 -12.179 9.048 1.00 87.50 93 ASN A N 1
ATOM 719 C CA . ASN A 1 93 ? -4.744 -13.418 8.301 1.00 87.50 93 ASN A CA 1
ATOM 720 C C . ASN A 1 93 ? -5.789 -14.510 8.595 1.00 87.50 93 ASN A C 1
ATOM 722 O O . ASN A 1 93 ? -5.882 -15.510 7.885 1.00 87.50 93 ASN A O 1
ATOM 726 N N . ARG A 1 94 ? -6.596 -14.344 9.648 1.00 86.44 94 ARG A N 1
ATOM 727 C CA . ARG A 1 94 ? -7.625 -15.315 10.023 1.00 86.44 94 ARG A CA 1
ATOM 728 C C . ARG A 1 94 ? -8.918 -15.061 9.249 1.00 86.44 94 ARG A C 1
ATOM 730 O O . ARG A 1 94 ? -9.794 -14.321 9.705 1.00 86.44 94 ARG A O 1
ATOM 737 N N . PHE A 1 95 ? -9.063 -15.715 8.100 1.00 82.94 95 PHE A N 1
ATOM 738 C CA . PHE A 1 95 ? -10.333 -15.775 7.373 1.00 82.94 95 PHE A CA 1
ATOM 739 C C . PHE A 1 95 ? -11.298 -16.743 8.061 1.00 82.94 95 PHE A C 1
ATOM 741 O O . PHE A 1 95 ? -10.970 -17.895 8.336 1.00 82.94 95 PHE A O 1
ATOM 748 N N . THR A 1 96 ? -12.496 -16.257 8.362 1.00 79.62 96 THR A N 1
ATOM 749 C CA . THR A 1 96 ? -13.568 -17.024 9.005 1.00 79.62 96 THR A CA 1
ATOM 750 C C . THR A 1 96 ? -14.639 -17.430 7.989 1.00 79.62 96 THR A C 1
ATOM 752 O O . THR A 1 96 ? -14.713 -16.870 6.893 1.00 79.62 96 THR A O 1
ATOM 755 N N . ALA A 1 97 ? -15.495 -18.400 8.330 1.00 78.25 97 ALA A N 1
ATOM 756 C CA . ALA A 1 97 ? -16.585 -18.825 7.445 1.00 78.25 97 ALA A CA 1
ATOM 757 C C . ALA A 1 97 ? -17.524 -17.667 7.012 1.00 78.25 97 ALA A C 1
ATOM 759 O O . ALA A 1 97 ? -17.864 -17.608 5.825 1.00 78.25 97 ALA A O 1
ATOM 760 N N . PRO A 1 98 ? -17.874 -16.704 7.893 1.00 76.50 98 PRO A N 1
ATOM 761 C CA . PRO A 1 98 ? -18.583 -15.490 7.492 1.00 76.50 98 PRO A CA 1
ATOM 762 C C . PRO A 1 98 ? -17.835 -14.633 6.464 1.00 76.50 98 PRO A C 1
ATOM 764 O O . PRO A 1 98 ? -18.451 -14.162 5.508 1.00 76.50 98 PRO A O 1
ATOM 767 N N . ASP A 1 99 ? -16.511 -14.480 6.596 1.00 80.81 99 ASP A N 1
ATOM 768 C CA . ASP A 1 99 ? -15.705 -13.727 5.623 1.00 80.81 99 ASP A CA 1
ATOM 769 C C . ASP A 1 99 ? -15.795 -14.376 4.229 1.00 80.81 99 ASP A C 1
ATOM 771 O O . ASP A 1 99 ? -16.000 -13.698 3.223 1.00 80.81 99 ASP A O 1
ATOM 775 N N . GLY A 1 100 ? -15.724 -15.711 4.166 1.00 76.25 100 GLY A N 1
ATOM 776 C CA . GLY A 1 100 ? -15.878 -16.466 2.919 1.00 76.25 100 GLY A CA 1
ATOM 777 C C . GLY A 1 100 ? -17.297 -16.424 2.335 1.00 76.25 100 GLY A C 1
ATOM 778 O O . GLY A 1 100 ? -17.473 -16.489 1.117 1.00 76.25 100 GLY A O 1
ATOM 779 N N . ALA A 1 101 ? -18.334 -16.319 3.170 1.00 78.81 101 ALA A N 1
ATOM 780 C CA . ALA A 1 101 ? -19.710 -16.125 2.710 1.00 78.81 101 ALA A CA 1
ATOM 781 C C . ALA A 1 101 ? -19.905 -14.732 2.092 1.00 78.81 101 ALA A C 1
ATOM 783 O O . ALA A 1 101 ? -20.475 -14.628 1.005 1.00 78.81 101 ALA A O 1
ATOM 784 N N . TRP A 1 102 ? -19.366 -13.691 2.736 1.00 80.38 102 TRP A N 1
ATOM 785 C CA . TRP A 1 102 ? -19.367 -12.322 2.219 1.00 80.38 102 TRP A CA 1
ATOM 786 C C . TRP A 1 102 ? -18.636 -12.222 0.874 1.00 80.38 102 TRP A C 1
ATOM 788 O O . TRP A 1 102 ? -19.181 -11.682 -0.090 1.00 80.38 102 TRP A O 1
ATOM 798 N N . LEU A 1 103 ? -17.442 -12.821 0.771 1.00 80.69 103 LEU A N 1
ATOM 799 C CA . LEU A 1 103 ? -16.657 -12.835 -0.468 1.00 80.69 103 LEU A CA 1
ATOM 800 C C . LEU A 1 103 ? -17.415 -13.507 -1.614 1.00 80.69 103 LEU A C 1
ATOM 802 O O . LEU A 1 103 ? -17.487 -12.955 -2.707 1.00 80.69 103 LEU A O 1
ATOM 806 N N . ARG A 1 104 ? -18.029 -14.670 -1.369 1.00 79.19 104 ARG A N 1
ATOM 807 C CA . ARG A 1 104 ? -18.812 -15.378 -2.393 1.00 79.19 104 ARG A CA 1
ATOM 808 C C . ARG A 1 104 ? -20.036 -14.586 -2.839 1.00 79.19 104 ARG A C 1
ATOM 810 O O . ARG A 1 104 ? -20.287 -14.525 -4.035 1.00 79.19 104 ARG A O 1
ATOM 817 N N . ALA A 1 105 ? -20.765 -13.969 -1.910 1.00 76.69 105 ALA A N 1
ATOM 818 C CA . ALA A 1 105 ? -21.935 -13.157 -2.243 1.00 76.69 105 ALA A CA 1
ATOM 819 C C . ALA A 1 105 ? -21.565 -11.938 -3.104 1.00 76.69 105 ALA A C 1
ATOM 821 O O . ALA A 1 105 ? -22.305 -11.569 -4.010 1.00 76.69 105 ALA A O 1
ATOM 822 N N . ARG A 1 106 ? -20.404 -11.320 -2.847 1.00 78.12 106 ARG A N 1
ATOM 823 C CA . ARG A 1 106 ? -19.985 -10.106 -3.556 1.00 78.12 106 ARG A CA 1
ATOM 824 C C . ARG A 1 106 ? -19.235 -10.372 -4.864 1.00 78.12 106 ARG A C 1
ATOM 826 O O . ARG A 1 106 ? -19.368 -9.574 -5.786 1.00 78.12 106 ARG A O 1
ATOM 833 N N . LEU A 1 107 ? -18.449 -11.450 -4.939 1.00 72.12 107 LEU A N 1
ATOM 834 C CA . LEU A 1 107 ? -17.591 -11.770 -6.090 1.00 72.12 107 LEU A CA 1
ATOM 835 C C . LEU A 1 107 ? -18.236 -12.735 -7.092 1.00 72.12 107 LEU A C 1
ATOM 837 O O . LEU A 1 107 ? -17.845 -12.736 -8.255 1.00 72.12 107 LEU A O 1
ATOM 841 N N . LEU A 1 108 ? -19.204 -13.561 -6.675 1.00 71.44 108 LEU A N 1
ATOM 842 C CA . LEU A 1 108 ? -19.900 -14.485 -7.573 1.00 71.44 108 LEU A CA 1
ATOM 843 C C . LEU A 1 108 ? -21.321 -13.970 -7.852 1.00 71.44 108 LEU A C 1
ATOM 845 O O . LEU A 1 108 ? -22.217 -14.217 -7.037 1.00 71.44 108 LEU A O 1
ATOM 849 N N . PRO A 1 109 ? -21.567 -13.323 -9.010 1.00 58.25 109 PRO A N 1
ATOM 850 C CA . PRO A 1 109 ? -22.902 -12.837 -9.376 1.00 58.25 109 PRO A CA 1
ATOM 851 C C . PRO A 1 109 ? -23.946 -13.968 -9.463 1.00 58.25 109 PRO A C 1
ATOM 853 O O . PRO A 1 109 ? -25.117 -13.760 -9.175 1.00 58.25 109 PRO A O 1
ATOM 856 N N . PHE A 1 110 ? -23.515 -15.206 -9.731 1.00 58.50 110 PHE A N 1
ATOM 857 C CA . PHE A 1 110 ? -24.367 -16.407 -9.795 1.00 58.50 110 PHE A CA 1
ATOM 858 C C . PHE A 1 110 ? -24.692 -17.045 -8.429 1.00 58.50 110 PHE A C 1
ATOM 860 O O . PHE A 1 110 ? -25.153 -18.190 -8.358 1.00 58.50 110 PHE A O 1
ATOM 867 N N . SER A 1 111 ? -24.358 -16.389 -7.315 1.00 58.88 111 SER A N 1
ATOM 868 C CA . SER A 1 111 ? -24.699 -16.891 -5.976 1.00 58.88 111 SER A CA 1
ATOM 869 C C . SER A 1 111 ? -26.184 -16.691 -5.650 1.00 58.88 111 SER A C 1
ATOM 871 O O . SER A 1 111 ? -26.797 -17.589 -5.073 1.00 58.88 111 SER A O 1
ATOM 873 N N . GLU A 1 112 ? -26.774 -15.588 -6.113 1.00 59.88 112 GLU A N 1
ATOM 874 C CA . GLU A 1 112 ? -28.206 -15.277 -6.009 1.00 59.88 112 GLU A CA 1
ATOM 875 C C . GLU A 1 112 ? -29.058 -16.291 -6.790 1.00 59.88 112 GLU A C 1
ATOM 877 O O . GLU A 1 112 ? -29.975 -16.893 -6.236 1.00 59.88 112 GLU A O 1
ATOM 882 N N . GLU A 1 113 ? -28.691 -16.591 -8.042 1.00 58.69 113 GLU A N 1
ATOM 883 C CA . GLU A 1 113 ? -29.397 -17.585 -8.866 1.00 58.69 113 GLU A CA 1
ATOM 884 C C . GLU A 1 113 ? -29.339 -18.996 -8.269 1.00 58.69 113 GLU A C 1
ATOM 886 O O . GLU A 1 113 ? -30.322 -19.737 -8.305 1.00 58.69 113 GLU A O 1
ATOM 891 N N . ARG A 1 114 ? -28.203 -19.386 -7.676 1.00 61.06 114 ARG A N 1
ATOM 892 C CA . ARG A 1 114 ? -28.091 -20.667 -6.961 1.00 61.06 114 ARG A CA 1
ATOM 893 C C . ARG A 1 114 ? -28.941 -20.703 -5.697 1.00 61.06 114 ARG A C 1
ATOM 895 O O . ARG A 1 114 ? -29.563 -21.732 -5.448 1.00 61.06 114 ARG A O 1
ATOM 902 N N . ARG A 1 115 ? -29.008 -19.608 -4.929 1.00 61.56 115 ARG A N 1
ATOM 903 C CA . ARG A 1 115 ? -29.919 -19.494 -3.775 1.00 61.56 115 ARG A CA 1
ATOM 904 C C . ARG A 1 115 ? -31.377 -19.591 -4.212 1.00 61.56 115 ARG A C 1
ATOM 906 O O . ARG A 1 115 ? -32.127 -20.337 -3.596 1.00 61.56 115 ARG A O 1
ATOM 913 N N . ALA A 1 116 ? -31.757 -18.926 -5.302 1.00 62.84 116 ALA A N 1
ATOM 914 C CA . ALA A 1 116 ? -33.104 -19.004 -5.865 1.00 62.84 116 ALA A CA 1
ATOM 915 C C . ALA A 1 116 ? -33.468 -20.431 -6.317 1.00 62.84 116 ALA A C 1
ATOM 917 O O . ALA A 1 116 ? -34.582 -20.888 -6.077 1.00 62.84 116 ALA A O 1
ATOM 918 N N . ARG A 1 117 ? -32.513 -21.173 -6.896 1.00 62.22 117 ARG A N 1
ATOM 919 C CA . ARG A 1 117 ? -32.691 -22.590 -7.268 1.00 62.22 117 ARG A CA 1
ATOM 920 C C . ARG A 1 117 ? -32.750 -23.531 -6.057 1.00 62.22 117 ARG A C 1
ATOM 922 O O . ARG A 1 117 ? -33.492 -24.505 -6.090 1.00 62.22 117 ARG A O 1
ATOM 929 N N . GLN A 1 118 ? -31.996 -23.248 -4.993 1.00 63.19 118 GLN A N 1
ATOM 930 C CA . GLN A 1 118 ? -31.996 -24.035 -3.749 1.00 63.19 118 GLN A CA 1
ATOM 931 C C . GLN A 1 118 ? -33.194 -23.740 -2.838 1.00 63.19 118 GLN A C 1
ATOM 933 O O . GLN A 1 118 ? -33.592 -24.610 -2.072 1.00 63.19 118 GLN A O 1
ATOM 938 N N . ALA A 1 119 ? -33.797 -22.551 -2.933 1.00 67.19 119 ALA A N 1
ATOM 939 C CA . ALA A 1 119 ? -34.958 -22.161 -2.129 1.00 67.19 119 ALA A CA 1
ATOM 940 C C . ALA A 1 119 ? -36.216 -23.008 -2.403 1.00 67.19 119 ALA A C 1
ATOM 942 O O . ALA A 1 119 ? -37.191 -22.901 -1.653 1.00 67.19 119 ALA A O 1
ATOM 943 N N . GLY A 1 120 ? -36.196 -23.846 -3.446 1.00 61.97 120 GLY A N 1
ATOM 944 C CA . GLY A 1 120 ? -37.295 -24.721 -3.832 1.00 61.97 120 GLY A CA 1
ATOM 945 C C . GLY A 1 120 ? -38.549 -23.954 -4.282 1.00 61.97 120 GLY A C 1
ATOM 946 O O . GLY A 1 120 ? -38.718 -22.759 -4.004 1.00 61.97 120 GLY A O 1
ATOM 947 N N . PRO A 1 121 ? -39.462 -24.614 -5.008 1.00 66.75 121 PRO A N 1
ATOM 948 C CA . PRO A 1 121 ? -40.730 -24.006 -5.389 1.00 66.75 121 PRO A CA 1
ATOM 949 C C . PRO A 1 121 ? -41.587 -23.702 -4.147 1.00 66.75 121 PRO A C 1
ATOM 951 O O . PRO A 1 121 ? -41.528 -24.410 -3.144 1.00 66.75 121 PRO A O 1
ATOM 954 N N . ALA A 1 122 ? -42.388 -22.632 -4.200 1.00 61.69 122 ALA A N 1
ATOM 955 C CA . ALA A 1 122 ? -43.116 -22.095 -3.041 1.00 61.69 122 ALA A CA 1
ATOM 956 C C . ALA A 1 122 ? -44.045 -23.104 -2.340 1.00 61.69 122 ALA A C 1
ATOM 958 O O . ALA A 1 122 ? -44.236 -23.008 -1.130 1.00 61.69 122 ALA A O 1
ATOM 959 N N . TRP A 1 123 ? -44.550 -24.103 -3.069 1.00 63.38 123 TRP A N 1
ATOM 960 C CA . TRP A 1 123 ? -45.394 -25.177 -2.537 1.00 63.38 123 TRP A CA 1
ATOM 961 C C . TRP A 1 123 ? -44.638 -26.176 -1.641 1.00 63.38 123 TRP A C 1
ATOM 963 O O . TRP A 1 123 ? -45.252 -26.862 -0.833 1.00 63.38 123 TRP A O 1
ATOM 973 N N . ALA A 1 124 ? -43.303 -26.235 -1.719 1.00 63.00 124 ALA A N 1
ATOM 974 C CA . ALA A 1 124 ? -42.491 -27.023 -0.790 1.00 63.00 124 ALA A CA 1
ATOM 975 C C . ALA A 1 124 ? -42.362 -26.347 0.593 1.00 63.00 124 ALA A C 1
ATOM 977 O O . ALA A 1 124 ? -41.987 -26.994 1.566 1.00 63.00 124 ALA A O 1
ATOM 978 N N . ARG A 1 125 ? -42.684 -25.046 0.693 1.00 59.94 125 ARG A N 1
ATOM 979 C CA . ARG A 1 125 ? -42.618 -24.253 1.936 1.00 59.94 125 ARG A CA 1
ATOM 980 C C . ARG A 1 125 ? -43.944 -24.198 2.703 1.00 59.94 125 ARG A C 1
ATOM 982 O O . ARG A 1 125 ? -43.963 -23.688 3.816 1.00 59.94 125 ARG A O 1
ATOM 989 N N . SER A 1 126 ? -45.038 -24.712 2.135 1.00 58.44 126 SER A N 1
ATOM 990 C CA . SER A 1 126 ? -46.375 -24.711 2.752 1.00 58.44 126 SER A CA 1
ATOM 991 C C . SER A 1 126 ? -46.655 -25.924 3.648 1.00 58.44 126 SER A C 1
ATOM 993 O O . SER A 1 126 ? -47.790 -26.115 4.077 1.00 58.44 126 SER A O 1
ATOM 995 N N . GLY A 1 127 ? -45.643 -26.740 3.958 1.00 51.62 127 GLY A N 1
ATOM 996 C CA . GLY A 1 127 ? -45.751 -27.732 5.024 1.00 51.62 127 GLY A CA 1
ATOM 997 C C . GLY A 1 127 ? -45.865 -27.025 6.373 1.00 51.62 127 GLY A C 1
ATOM 998 O O . GLY A 1 127 ? -44.942 -26.333 6.794 1.00 51.62 127 GLY A O 1
ATOM 999 N N . THR A 1 128 ? -47.002 -27.180 7.047 1.00 54.00 128 THR A N 1
ATOM 1000 C CA . THR A 1 128 ? -47.201 -26.746 8.436 1.00 54.00 128 THR A CA 1
ATOM 1001 C C . THR A 1 128 ? -46.035 -27.225 9.306 1.00 54.00 128 THR A C 1
ATOM 1003 O O . THR A 1 128 ? -45.760 -28.428 9.299 1.00 54.00 128 THR A O 1
ATOM 1006 N N . PRO A 1 129 ? -45.349 -26.349 10.064 1.00 52.16 129 PRO A N 1
ATOM 1007 C CA . PRO A 1 129 ? -44.299 -26.793 10.966 1.00 52.16 129 PRO A CA 1
ATOM 1008 C C . PRO A 1 129 ? -44.941 -27.666 12.045 1.00 52.16 129 PRO A C 1
ATOM 1010 O O . PRO A 1 129 ? -45.659 -27.175 12.916 1.00 52.16 129 PRO A O 1
ATOM 1013 N N . SER A 1 130 ? -44.710 -28.977 11.974 1.00 47.28 130 SER A N 1
ATOM 1014 C CA . SER A 1 130 ? -45.072 -29.902 13.040 1.00 47.28 130 SER A CA 1
ATOM 1015 C C . SER A 1 130 ? -44.379 -29.438 14.322 1.00 47.28 130 SER A C 1
ATOM 1017 O O . SER A 1 130 ? -43.148 -29.390 14.403 1.00 47.28 130 SER A O 1
ATOM 1019 N N . SER A 1 131 ? -45.183 -29.072 15.318 1.00 49.06 131 SER A N 1
ATOM 1020 C CA . SER A 1 131 ? -44.787 -28.507 16.616 1.00 49.06 131 SER A CA 1
ATOM 1021 C C . SER A 1 131 ? -43.870 -29.412 17.456 1.00 49.06 131 SER A C 1
ATOM 1023 O O . SER A 1 131 ? -43.375 -28.999 18.504 1.00 49.06 131 SER A O 1
ATOM 1025 N N . THR A 1 132 ? -43.577 -30.622 16.987 1.00 44.56 132 THR A N 1
ATOM 1026 C CA . THR A 1 132 ? -42.731 -31.627 17.635 1.00 44.56 132 THR A CA 1
ATOM 1027 C C . THR A 1 132 ? -41.222 -31.403 17.481 1.00 44.56 132 THR A C 1
ATOM 1029 O O . THR A 1 132 ? -40.452 -32.045 18.188 1.00 44.56 132 THR A O 1
ATOM 1032 N N . ALA A 1 133 ? -40.764 -30.459 16.651 1.00 43.41 133 ALA A N 1
ATOM 1033 C CA . ALA A 1 133 ? -39.328 -30.202 16.455 1.00 43.41 133 ALA A CA 1
ATOM 1034 C C . ALA A 1 133 ? -38.715 -29.129 17.389 1.00 43.41 133 ALA A C 1
ATOM 1036 O O . ALA A 1 133 ? -37.537 -28.805 17.262 1.00 43.41 133 ALA A O 1
ATOM 1037 N N . ARG A 1 134 ? -39.466 -28.573 18.355 1.00 42.66 134 ARG A N 1
ATOM 1038 C CA . ARG A 1 134 ? -38.974 -27.521 19.280 1.00 42.66 134 ARG A CA 1
ATOM 1039 C C . ARG A 1 134 ? -38.345 -28.067 20.577 1.00 42.66 134 ARG A C 1
ATOM 1041 O O . ARG A 1 134 ? -38.310 -27.372 21.587 1.00 42.66 134 ARG A O 1
ATOM 1048 N N . ARG A 1 135 ? -37.869 -29.317 20.604 1.00 39.62 135 ARG A N 1
ATOM 1049 C CA . ARG A 1 135 ? -37.297 -29.911 21.834 1.00 39.62 135 ARG A CA 1
ATOM 1050 C C . ARG A 1 135 ? -36.003 -30.703 21.660 1.00 39.62 135 ARG A C 1
ATOM 1052 O O . ARG A 1 135 ? -35.660 -31.502 22.521 1.00 39.62 135 ARG A O 1
ATOM 1059 N N . GLY A 1 136 ? -35.256 -30.449 20.588 1.00 37.44 136 GLY A N 1
ATOM 1060 C CA . GLY A 1 136 ? -34.011 -31.171 20.331 1.00 37.44 136 GLY A CA 1
ATOM 1061 C C . GLY A 1 136 ? -33.082 -30.470 19.354 1.00 37.44 136 GLY A C 1
ATOM 1062 O O . GLY A 1 136 ? -32.703 -31.063 18.357 1.00 37.44 136 GLY A O 1
ATOM 1063 N N . ALA A 1 137 ? -32.735 -29.209 19.612 1.00 40.34 137 ALA A N 1
ATOM 1064 C CA . ALA A 1 137 ? -31.587 -28.564 18.979 1.00 40.34 137 ALA A CA 1
ATOM 1065 C C . ALA A 1 137 ? -31.185 -27.332 19.798 1.00 40.34 137 ALA A C 1
ATOM 1067 O O . ALA A 1 137 ? -31.722 -26.247 19.605 1.00 40.34 137 ALA A O 1
ATOM 1068 N N . GLY A 1 138 ? -30.210 -27.484 20.696 1.00 34.41 138 GLY A N 1
ATOM 1069 C CA . GLY A 1 138 ? -29.417 -26.365 21.219 1.00 34.41 138 GLY A CA 1
ATOM 1070 C C . GLY A 1 138 ? -28.475 -25.816 20.142 1.00 34.41 138 GLY A C 1
ATOM 1071 O O . GLY A 1 138 ? -27.268 -25.738 20.344 1.00 34.41 138 GLY A O 1
ATOM 1072 N N . GLY A 1 139 ? -29.013 -25.531 18.957 1.00 33.31 139 GLY A N 1
ATOM 1073 C CA . GLY A 1 139 ? -28.289 -24.954 17.838 1.00 33.31 139 GLY A CA 1
ATOM 1074 C C . GLY A 1 139 ? -28.430 -23.446 17.904 1.00 33.31 139 GLY A C 1
ATOM 1075 O O . GLY A 1 139 ? -29.519 -22.937 17.679 1.00 33.31 139 GLY A O 1
ATOM 1076 N N . HIS A 1 140 ? -27.330 -22.772 18.239 1.00 36.69 140 HIS A N 1
ATOM 1077 C CA . HIS A 1 140 ? -27.145 -21.325 18.190 1.00 36.69 140 HIS A CA 1
ATOM 1078 C C . HIS A 1 140 ? -28.044 -20.635 17.154 1.00 36.69 140 HIS A C 1
ATOM 1080 O O . HIS A 1 140 ? -27.875 -20.858 15.954 1.00 36.69 140 HIS A O 1
ATOM 1086 N N . ASP A 1 141 ? -28.947 -19.775 17.626 1.00 34.12 141 ASP A N 1
ATOM 1087 C CA . ASP A 1 141 ? -29.727 -18.861 16.799 1.00 34.12 141 ASP A CA 1
ATOM 1088 C C . ASP A 1 141 ? -28.779 -18.048 15.904 1.00 34.12 141 ASP A C 1
ATOM 1090 O O . ASP A 1 141 ? -28.081 -17.129 16.341 1.00 34.12 141 ASP A O 1
ATOM 1094 N N . GLN A 1 142 ? -28.711 -18.422 14.627 1.00 39.50 142 GLN A N 1
ATOM 1095 C CA . GLN A 1 142 ? -27.949 -17.706 13.613 1.00 39.50 142 GLN A CA 1
ATOM 1096 C C . GLN A 1 142 ? -28.770 -16.494 13.167 1.00 39.50 142 GLN A C 1
ATOM 1098 O O . GLN A 1 142 ? -29.515 -16.550 12.188 1.00 39.50 142 GLN A O 1
ATOM 1103 N N . GLY A 1 143 ? -28.628 -15.387 13.902 1.00 32.81 143 GLY A N 1
ATOM 1104 C CA . GLY A 1 143 ? -28.999 -14.054 13.422 1.00 32.81 143 GLY A CA 1
ATOM 1105 C C . GLY A 1 143 ? -28.305 -13.710 12.089 1.00 32.81 143 GLY A C 1
ATOM 1106 O O . GLY A 1 143 ? -27.397 -14.429 11.660 1.00 32.81 143 GLY A O 1
ATOM 1107 N N . PRO A 1 144 ? -28.721 -12.630 11.401 1.00 39.56 144 PRO A N 1
ATOM 1108 C CA . PRO A 1 144 ? -28.259 -12.297 10.053 1.00 39.56 144 PRO A CA 1
ATOM 1109 C C . PRO A 1 144 ? -26.723 -12.278 9.962 1.00 39.56 144 PRO A C 1
ATOM 1111 O O . PRO A 1 144 ? -26.076 -11.392 10.504 1.00 39.56 144 PRO A O 1
ATOM 1114 N N . LEU A 1 145 ? -26.171 -13.299 9.291 1.00 42.50 145 LEU A N 1
ATOM 1115 C CA . LEU A 1 145 ? -24.799 -13.462 8.781 1.00 42.50 145 LEU A CA 1
ATOM 1116 C C . LEU A 1 145 ? -23.740 -12.584 9.479 1.00 42.50 145 LEU A C 1
ATOM 1118 O O . LEU A 1 145 ? -23.313 -11.547 8.975 1.00 42.50 145 LEU A O 1
ATOM 1122 N N . THR A 1 146 ? -23.299 -13.055 10.639 1.00 45.12 146 THR A N 1
ATOM 1123 C CA . THR A 1 146 ? -22.331 -12.433 11.549 1.00 45.12 146 THR A CA 1
ATOM 1124 C C . THR A 1 146 ? -20.913 -12.377 10.967 1.00 45.12 146 THR A C 1
ATOM 1126 O O . THR A 1 146 ? -20.131 -13.315 11.092 1.00 45.12 146 THR A O 1
ATOM 1129 N N . VAL A 1 147 ? -20.548 -11.262 10.327 1.00 46.03 147 VAL A N 1
ATOM 1130 C CA . VAL A 1 147 ? -19.186 -10.985 9.828 1.00 46.03 147 VAL A CA 1
ATOM 1131 C C . VAL A 1 147 ? -18.468 -10.026 10.78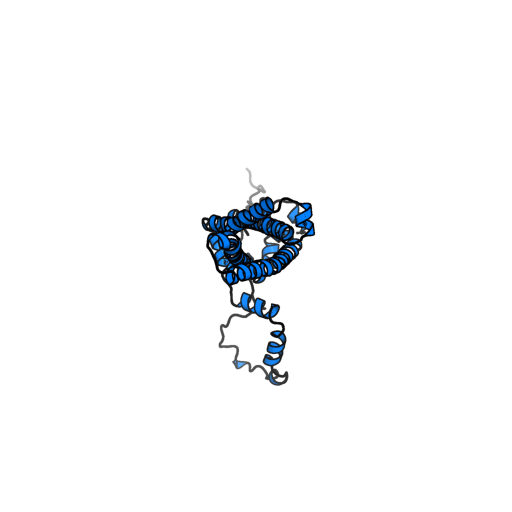2 1.00 46.03 147 VAL A C 1
ATOM 1133 O O . VAL A 1 147 ? -18.965 -8.935 11.039 1.00 46.03 147 VAL A O 1
ATOM 1136 N N . GLY A 1 148 ? -17.254 -10.372 11.223 1.00 51.28 148 GLY A N 1
ATOM 1137 C CA . GLY A 1 148 ? -16.261 -9.370 11.634 1.00 51.28 148 GLY A CA 1
ATOM 1138 C C . GLY A 1 148 ? -15.712 -9.499 13.054 1.00 51.28 148 GLY A C 1
ATOM 1139 O O . GLY A 1 148 ? -16.430 -9.368 14.039 1.00 51.28 148 GLY A O 1
ATOM 1140 N N . GLY A 1 149 ? -14.390 -9.676 13.138 1.00 69.50 149 GLY A N 1
ATOM 1141 C CA . GLY A 1 149 ? -13.601 -9.249 14.298 1.00 69.50 149 GLY A CA 1
ATOM 1142 C C . GLY A 1 149 ? -13.270 -7.756 14.185 1.00 69.50 149 GLY A C 1
ATOM 1143 O O . GLY A 1 149 ? -14.009 -6.979 13.577 1.00 69.50 149 GLY A O 1
ATOM 1144 N N . LYS A 1 150 ? -12.106 -7.337 14.685 1.00 79.31 150 LYS A N 1
ATOM 1145 C CA . LYS A 1 150 ? -11.591 -5.963 14.537 1.00 79.31 150 LYS A CA 1
ATOM 1146 C C . LYS A 1 150 ? -11.501 -5.496 13.076 1.00 79.31 150 LYS A C 1
ATOM 1148 O O . LYS A 1 150 ? -11.559 -4.295 12.812 1.00 79.31 150 LYS A O 1
ATOM 1153 N N . PHE A 1 151 ? -11.372 -6.435 12.134 1.00 85.25 151 PHE A N 1
ATOM 1154 C CA . PHE A 1 151 ? -11.311 -6.194 10.691 1.00 85.25 151 PHE A CA 1
ATOM 1155 C C . PHE A 1 151 ? -12.455 -6.892 9.949 1.00 85.25 151 PHE A C 1
ATOM 1157 O O . PHE A 1 151 ? -12.754 -8.058 10.223 1.00 85.25 151 PHE A O 1
ATOM 1164 N N . ASN A 1 152 ? -13.052 -6.194 8.979 1.00 87.12 152 ASN A N 1
ATOM 1165 C CA . ASN A 1 152 ? -14.066 -6.767 8.090 1.00 87.12 152 ASN A CA 1
ATOM 1166 C C . ASN A 1 152 ? -13.431 -7.561 6.926 1.00 87.12 152 ASN A C 1
ATOM 1168 O O . ASN A 1 152 ? -12.238 -7.425 6.640 1.00 87.12 152 ASN A O 1
ATOM 1172 N N . ALA A 1 153 ? -14.231 -8.374 6.230 1.00 85.25 153 ALA A N 1
ATOM 1173 C CA . ALA A 1 153 ? -13.763 -9.227 5.133 1.00 85.25 153 ALA A CA 1
ATOM 1174 C C . ALA A 1 153 ? -13.076 -8.444 3.994 1.00 85.25 153 ALA A C 1
ATOM 1176 O O . ALA A 1 153 ? -12.065 -8.897 3.458 1.00 85.25 153 ALA A O 1
ATOM 1177 N N . GLY A 1 154 ? -13.573 -7.247 3.662 1.00 86.12 154 GLY A N 1
ATOM 1178 C CA . GLY A 1 154 ? -12.971 -6.373 2.651 1.00 86.12 154 GLY A CA 1
ATOM 1179 C C . GLY A 1 154 ? -11.591 -5.848 3.059 1.00 86.12 154 GLY A C 1
ATOM 1180 O O . GLY A 1 154 ? -10.668 -5.852 2.250 1.00 86.12 154 GLY A O 1
ATOM 1181 N N . GLN A 1 155 ? -11.415 -5.462 4.327 1.00 90.81 155 GLN A N 1
ATOM 1182 C CA . GLN A 1 155 ? -10.125 -5.047 4.892 1.00 90.81 155 GLN A CA 1
ATOM 1183 C C . GLN A 1 155 ? -9.112 -6.198 4.886 1.00 90.81 155 GLN A C 1
ATOM 1185 O O . GLN A 1 155 ? -7.951 -5.978 4.542 1.00 90.81 155 GLN A O 1
ATOM 1190 N N . LYS A 1 156 ? -9.548 -7.422 5.215 1.00 92.00 156 LYS A N 1
ATOM 1191 C CA . LYS A 1 156 ? -8.701 -8.625 5.155 1.00 92.00 156 LYS A CA 1
ATOM 1192 C C . LYS A 1 156 ? -8.285 -8.954 3.723 1.00 92.00 156 LYS A C 1
ATOM 1194 O O . LYS A 1 156 ? -7.102 -9.166 3.469 1.00 92.00 156 LYS A O 1
ATOM 1199 N N . LEU A 1 157 ? -9.234 -8.943 2.781 1.00 91.12 157 LEU A N 1
ATOM 1200 C CA . LEU A 1 157 ? -8.947 -9.170 1.364 1.00 91.12 157 LEU A CA 1
ATOM 1201 C C . LEU A 1 157 ? -7.962 -8.127 0.829 1.00 91.12 157 LEU A C 1
ATOM 1203 O O . LEU A 1 157 ? -6.973 -8.493 0.205 1.00 91.12 157 LEU A O 1
ATOM 1207 N N . TYR A 1 158 ? -8.200 -6.843 1.109 1.00 93.12 158 TYR A N 1
ATOM 1208 C CA . TYR A 1 158 ? -7.302 -5.767 0.696 1.00 93.12 158 TYR A CA 1
ATOM 1209 C C . TYR A 1 158 ? -5.888 -5.969 1.252 1.00 93.12 158 TYR A C 1
ATOM 1211 O O . TYR A 1 158 ? -4.918 -5.901 0.500 1.00 93.12 158 TYR A O 1
ATOM 1219 N N . ALA A 1 159 ? -5.764 -6.273 2.548 1.00 93.88 159 ALA A N 1
ATOM 1220 C CA . ALA A 1 159 ? -4.470 -6.534 3.172 1.00 93.88 159 ALA A CA 1
ATOM 1221 C C . ALA A 1 159 ? -3.741 -7.716 2.511 1.00 93.88 159 ALA A C 1
ATOM 1223 O O . ALA A 1 159 ? -2.550 -7.606 2.224 1.00 93.88 159 ALA A O 1
ATOM 1224 N N . ALA A 1 160 ? -4.451 -8.810 2.217 1.00 94.19 160 ALA A N 1
ATOM 1225 C CA . ALA A 1 160 ? -3.888 -9.978 1.543 1.00 94.19 160 ALA A CA 1
ATOM 1226 C C . ALA A 1 160 ? -3.443 -9.666 0.103 1.00 94.19 160 ALA A C 1
ATOM 1228 O O . ALA A 1 160 ? -2.334 -10.030 -0.285 1.00 94.19 160 ALA A O 1
ATOM 1229 N N . VAL A 1 161 ? -4.269 -8.951 -0.670 1.00 96.25 161 VAL A N 1
ATOM 1230 C CA . VAL A 1 161 ? -3.954 -8.546 -2.050 1.00 96.25 161 VAL A CA 1
ATOM 1231 C C . VAL A 1 161 ? -2.726 -7.640 -2.086 1.00 96.25 161 VAL A C 1
ATOM 1233 O O . VAL A 1 161 ? -1.816 -7.880 -2.878 1.00 96.25 161 VAL A O 1
ATOM 1236 N N . VAL A 1 162 ? -2.656 -6.634 -1.210 1.00 96.69 162 VAL A N 1
ATOM 1237 C CA . VAL A 1 162 ? -1.498 -5.733 -1.135 1.00 96.69 162 VAL A CA 1
ATOM 1238 C C . VAL A 1 162 ? -0.244 -6.493 -0.708 1.00 96.69 162 VAL A C 1
ATOM 1240 O O . VAL A 1 162 ? 0.786 -6.365 -1.364 1.00 96.69 162 VAL A O 1
ATOM 1243 N N . ALA A 1 163 ? -0.320 -7.320 0.340 1.00 95.69 163 ALA A N 1
ATOM 1244 C CA . ALA A 1 163 ? 0.827 -8.094 0.817 1.00 95.69 163 ALA A CA 1
ATOM 1245 C C . ALA A 1 163 ? 1.360 -9.061 -0.253 1.00 95.69 163 ALA A C 1
ATOM 1247 O O . ALA A 1 163 ? 2.561 -9.081 -0.514 1.00 95.69 163 ALA A O 1
ATOM 1248 N N . GLY A 1 164 ? 0.474 -9.811 -0.917 1.00 97.25 164 GLY A N 1
ATOM 1249 C CA . GLY A 1 164 ? 0.852 -10.697 -2.019 1.00 97.25 164 GLY A CA 1
ATOM 1250 C C . GLY A 1 164 ? 1.461 -9.932 -3.193 1.00 97.25 164 GLY A C 1
ATOM 1251 O O . GLY A 1 164 ? 2.474 -10.354 -3.748 1.00 97.25 164 GLY A O 1
ATOM 1252 N N . SER A 1 165 ? 0.910 -8.761 -3.519 1.00 98.00 165 SER A N 1
ATOM 1253 C CA . SER A 1 165 ? 1.425 -7.946 -4.620 1.00 98.00 165 SER A CA 1
ATOM 1254 C C . SER A 1 165 ? 2.823 -7.403 -4.342 1.00 98.00 165 SER A C 1
ATOM 1256 O O . SER A 1 165 ? 3.652 -7.418 -5.243 1.00 98.00 165 SER A O 1
ATOM 1258 N N . ILE A 1 166 ? 3.128 -6.999 -3.101 1.00 97.81 166 ILE A N 1
ATOM 1259 C CA . ILE A 1 166 ? 4.489 -6.585 -2.709 1.00 97.81 166 ILE A CA 1
ATOM 1260 C C . ILE A 1 166 ? 5.501 -7.699 -3.005 1.00 97.81 166 ILE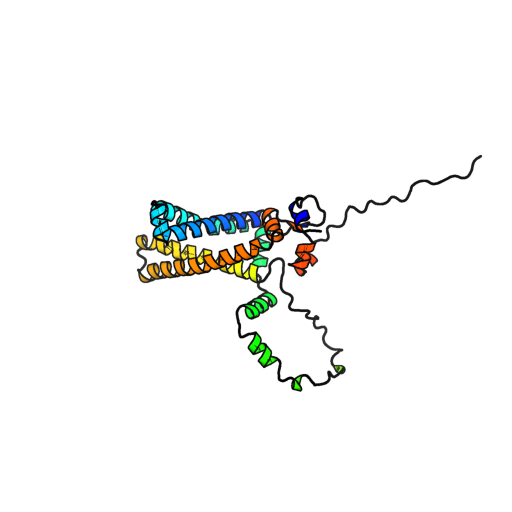 A C 1
ATOM 1262 O O . ILE A 1 166 ? 6.565 -7.422 -3.555 1.00 97.81 166 ILE A O 1
ATOM 1266 N N . LEU A 1 167 ? 5.172 -8.956 -2.689 1.00 98.00 167 LEU A N 1
ATOM 1267 C CA . LEU A 1 167 ? 6.065 -10.091 -2.946 1.00 98.00 167 LEU A CA 1
ATOM 1268 C C . LEU A 1 167 ? 6.275 -10.329 -4.448 1.00 98.00 167 LEU A C 1
ATOM 1270 O O . LEU A 1 167 ? 7.405 -10.551 -4.883 1.00 98.00 167 LEU A O 1
ATOM 1274 N N . VAL A 1 168 ? 5.209 -10.243 -5.249 1.00 98.38 168 VAL A N 1
ATOM 1275 C CA . VAL A 1 168 ? 5.300 -10.408 -6.708 1.00 98.38 168 VAL A CA 1
ATOM 1276 C C . VAL A 1 168 ? 6.077 -9.257 -7.350 1.00 98.38 168 VAL A C 1
ATOM 1278 O O . VAL A 1 168 ? 6.938 -9.515 -8.190 1.00 98.38 168 VAL A O 1
ATOM 1281 N N . PHE A 1 169 ? 5.845 -8.005 -6.940 1.00 98.31 169 PHE A N 1
ATOM 1282 C CA . PHE A 1 169 ? 6.617 -6.851 -7.418 1.00 98.31 169 PHE A CA 1
ATOM 1283 C C . PHE A 1 169 ? 8.094 -6.962 -7.063 1.00 98.31 169 PHE A C 1
ATOM 1285 O O . PHE A 1 169 ? 8.936 -6.668 -7.905 1.00 98.31 169 PHE A O 1
ATOM 1292 N N . LEU A 1 170 ? 8.416 -7.423 -5.851 1.00 97.69 170 LEU A N 1
ATOM 1293 C CA . LEU A 1 170 ? 9.798 -7.635 -5.435 1.00 97.69 170 LEU A CA 1
ATOM 1294 C C . LEU A 1 170 ? 10.482 -8.685 -6.321 1.00 97.69 170 LEU A C 1
ATOM 1296 O O . LEU A 1 170 ? 11.562 -8.433 -6.846 1.00 97.69 170 LEU A O 1
ATOM 1300 N N . GLY A 1 171 ? 9.836 -9.834 -6.537 1.00 96.69 171 GLY A N 1
ATOM 1301 C CA . GLY A 1 171 ? 10.382 -10.897 -7.384 1.00 96.69 171 GLY A CA 1
ATOM 1302 C C . GLY A 1 171 ? 10.549 -10.465 -8.842 1.00 96.69 171 GLY A C 1
ATOM 1303 O O . GLY A 1 171 ? 11.631 -10.592 -9.411 1.00 96.69 171 GLY A O 1
ATOM 1304 N N . THR A 1 172 ? 9.497 -9.911 -9.444 1.00 97.62 172 THR A N 1
ATOM 1305 C CA . THR A 1 172 ? 9.526 -9.453 -10.845 1.00 97.62 172 THR A CA 1
ATOM 1306 C C . THR A 1 172 ? 10.486 -8.283 -11.054 1.00 97.62 172 THR A C 1
ATOM 1308 O O . THR A 1 172 ? 11.257 -8.300 -12.009 1.00 97.62 172 THR A O 1
ATOM 1311 N N . GLY A 1 173 ? 10.518 -7.313 -10.135 1.00 95.69 173 GLY A N 1
ATOM 1312 C CA . GLY A 1 173 ? 11.439 -6.179 -10.178 1.00 95.69 173 GLY A CA 1
ATOM 1313 C C . GLY A 1 173 ? 12.904 -6.605 -10.067 1.00 95.69 173 GLY A C 1
ATOM 1314 O O . GLY A 1 173 ? 13.740 -6.108 -10.819 1.00 95.69 173 GLY A O 1
ATOM 1315 N N . LEU A 1 174 ? 13.221 -7.582 -9.207 1.00 95.38 174 LEU A N 1
ATOM 1316 C CA . LEU A 1 174 ? 14.566 -8.162 -9.125 1.00 95.38 174 LEU A CA 1
ATOM 1317 C C . LEU A 1 174 ? 14.959 -8.895 -10.412 1.00 95.38 174 LEU A C 1
ATOM 1319 O O . LEU A 1 174 ? 16.084 -8.729 -10.874 1.00 95.38 174 LEU A O 1
ATOM 1323 N N . VAL A 1 175 ? 14.044 -9.656 -11.026 1.00 96.38 175 VAL A N 1
ATOM 1324 C CA . VAL A 1 175 ? 14.293 -10.301 -12.329 1.00 96.38 175 VAL A CA 1
ATOM 1325 C C . VAL A 1 175 ? 14.530 -9.261 -13.426 1.00 96.38 175 VAL A C 1
ATOM 1327 O O . VAL A 1 175 ? 15.407 -9.448 -14.263 1.00 96.38 175 VAL A O 1
ATOM 1330 N N . MET A 1 176 ? 13.787 -8.154 -13.426 1.00 93.62 176 MET A N 1
ATOM 1331 C CA . MET A 1 176 ? 13.977 -7.071 -14.396 1.00 93.62 176 MET A CA 1
ATOM 1332 C C . MET A 1 176 ? 15.302 -6.327 -14.188 1.00 93.62 176 MET A C 1
ATOM 1334 O O . MET A 1 176 ? 15.955 -5.991 -15.172 1.00 93.62 176 MET A O 1
ATOM 1338 N N . TYR A 1 177 ? 15.703 -6.093 -12.934 1.00 93.25 177 TYR A N 1
ATOM 1339 C CA . TYR A 1 177 ? 16.924 -5.362 -12.589 1.00 93.25 177 TYR A CA 1
ATOM 1340 C C . TYR A 1 177 ? 18.194 -6.207 -12.772 1.00 93.25 177 TYR A C 1
ATOM 1342 O O . TYR A 1 177 ? 19.132 -5.764 -13.420 1.00 93.25 177 TYR A O 1
ATOM 1350 N N . LEU A 1 178 ? 18.213 -7.436 -12.247 1.00 93.44 178 LEU A N 1
ATOM 1351 C CA . LEU A 1 178 ? 19.386 -8.322 -12.273 1.00 93.44 178 LEU A CA 1
ATOM 1352 C C . LEU A 1 178 ? 19.416 -9.257 -13.485 1.00 93.44 178 LEU A C 1
ATOM 1354 O O . LEU A 1 178 ? 20.412 -9.937 -13.711 1.00 93.44 178 LEU A O 1
ATOM 1358 N N . GLY A 1 179 ? 18.326 -9.358 -14.248 1.00 88.50 179 GLY A N 1
ATOM 1359 C CA . GLY A 1 179 ? 18.185 -10.400 -15.264 1.00 88.50 179 GLY A CA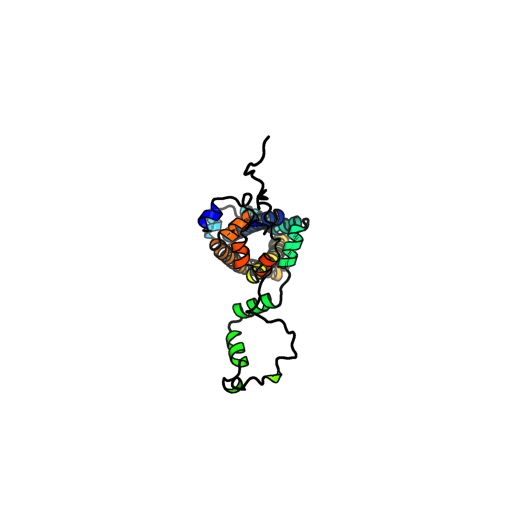 1
ATOM 1360 C C . GLY A 1 179 ? 19.209 -10.326 -16.390 1.00 88.50 179 GLY A C 1
ATOM 1361 O O . GLY A 1 179 ? 19.529 -11.363 -16.964 1.00 88.50 179 GLY A O 1
ATOM 1362 N N . GLN A 1 180 ? 19.735 -9.134 -16.683 1.00 81.44 180 GLN A N 1
ATOM 1363 C CA . GLN A 1 180 ? 20.830 -8.971 -17.643 1.00 81.44 180 GLN A CA 1
ATOM 1364 C C . GLN A 1 180 ? 22.147 -9.490 -17.069 1.00 81.44 180 GLN A C 1
ATOM 1366 O O . GLN A 1 180 ? 22.773 -10.348 -17.684 1.00 81.44 180 GLN A O 1
ATOM 1371 N N . ASP A 1 181 ? 22.512 -9.045 -15.868 1.00 89.88 181 ASP A N 1
ATOM 1372 C CA . ASP A 1 181 ? 23.773 -9.418 -15.219 1.00 89.88 181 ASP A CA 1
ATOM 1373 C C . ASP A 1 181 ? 23.833 -10.921 -14.895 1.00 89.88 181 ASP A C 1
ATOM 1375 O O . ASP A 1 181 ? 24.876 -11.565 -15.013 1.00 89.88 181 ASP A O 1
ATOM 1379 N N . LEU A 1 182 ? 22.687 -11.515 -14.547 1.00 91.00 182 LEU A N 1
ATOM 1380 C CA . LEU A 1 182 ? 22.550 -12.937 -14.225 1.00 91.00 182 LEU A CA 1
ATOM 1381 C C . LEU A 1 182 ? 22.260 -13.831 -15.444 1.00 91.00 182 LEU A C 1
ATOM 1383 O O . LEU A 1 182 ? 22.024 -15.024 -15.261 1.00 91.00 182 LEU A O 1
ATOM 1387 N N . HIS A 1 183 ? 22.264 -13.290 -16.670 1.00 91.38 183 HIS A N 1
ATOM 1388 C CA . HIS A 1 183 ? 22.009 -14.042 -17.911 1.00 91.38 183 HIS A CA 1
ATOM 1389 C C . HIS A 1 183 ? 20.692 -14.845 -17.886 1.00 91.38 183 HIS A C 1
ATOM 1391 O O . HIS A 1 183 ? 20.601 -15.970 -18.387 1.00 91.38 183 HIS A O 1
ATOM 1397 N N . ILE A 1 184 ? 19.645 -14.274 -17.284 1.00 90.69 184 ILE A N 1
ATOM 1398 C CA . ILE A 1 184 ? 18.330 -14.915 -17.209 1.00 90.69 184 ILE A CA 1
ATOM 1399 C C . ILE A 1 184 ? 17.723 -14.980 -18.624 1.00 90.69 184 ILE A C 1
ATOM 1401 O O . ILE A 1 184 ? 17.670 -13.947 -19.296 1.00 90.69 184 ILE A O 1
ATOM 1405 N N . PRO A 1 185 ? 17.196 -16.140 -19.076 1.00 93.75 185 PRO A N 1
ATOM 1406 C CA . PRO A 1 185 ? 16.582 -16.264 -20.397 1.00 93.75 185 PRO A CA 1
ATOM 1407 C C . PRO A 1 185 ? 15.471 -15.236 -20.649 1.00 93.75 185 PRO A C 1
ATOM 1409 O O . PRO A 1 185 ? 14.628 -15.004 -19.777 1.00 93.75 185 PRO A O 1
ATOM 1412 N N . ASP A 1 186 ? 15.404 -14.703 -21.873 1.00 91.62 186 ASP A N 1
ATOM 1413 C CA . ASP A 1 186 ? 14.490 -13.607 -22.232 1.00 91.62 186 ASP A CA 1
ATOM 1414 C C . ASP A 1 186 ? 13.019 -13.909 -21.923 1.00 91.62 186 ASP A C 1
ATOM 1416 O O . ASP A 1 186 ? 12.306 -13.036 -21.435 1.00 91.62 186 ASP A O 1
ATOM 1420 N N . ARG A 1 187 ? 12.579 -15.168 -22.069 1.00 92.88 187 ARG A N 1
ATOM 1421 C CA . ARG A 1 187 ? 11.214 -15.598 -21.706 1.00 92.88 187 ARG A CA 1
ATOM 1422 C C . ARG A 1 187 ? 10.819 -15.231 -20.269 1.00 92.88 187 ARG A C 1
ATOM 1424 O O . ARG A 1 187 ? 9.673 -14.860 -20.028 1.00 92.88 187 ARG A O 1
ATOM 1431 N N . TYR A 1 188 ? 11.750 -15.312 -19.318 1.00 92.62 188 TYR A N 1
ATOM 1432 C CA . TYR A 1 188 ? 11.478 -14.977 -17.919 1.00 92.62 188 TYR A CA 1
ATOM 1433 C C . TYR A 1 188 ? 11.557 -13.476 -17.672 1.00 92.62 188 TYR A C 1
ATOM 1435 O O . TYR A 1 188 ? 10.783 -12.959 -16.874 1.00 92.62 188 TYR A O 1
ATOM 1443 N N . ARG A 1 189 ? 12.444 -12.767 -18.377 1.00 93.25 189 ARG A N 1
ATOM 1444 C CA . ARG A 1 189 ? 12.556 -11.306 -18.289 1.00 93.25 189 ARG A CA 1
ATOM 1445 C C . ARG A 1 189 ? 11.303 -10.629 -18.846 1.00 93.25 189 ARG A C 1
ATOM 1447 O O . ARG A 1 189 ? 10.699 -9.816 -18.155 1.00 93.25 189 ARG A O 1
ATOM 1454 N N . THR A 1 190 ? 10.852 -11.035 -20.034 1.00 94.19 190 THR A N 1
ATOM 1455 C CA . THR A 1 190 ? 9.602 -10.555 -20.643 1.00 94.19 190 THR A CA 1
ATOM 1456 C C . THR A 1 190 ? 8.387 -10.939 -19.803 1.00 94.19 190 THR A C 1
ATOM 1458 O O . THR A 1 190 ? 7.520 -10.101 -19.567 1.00 94.19 190 THR A O 1
ATOM 1461 N N . GLY A 1 191 ? 8.337 -12.180 -19.302 1.00 96.38 191 GLY A N 1
ATOM 1462 C CA . GLY A 1 191 ? 7.275 -12.619 -18.398 1.00 96.38 191 GLY A CA 1
ATOM 1463 C C . GLY A 1 191 ? 7.221 -11.792 -17.110 1.00 96.38 191 GLY A C 1
ATOM 1464 O O . GLY A 1 191 ? 6.140 -11.386 -16.692 1.00 96.38 191 GLY A O 1
ATOM 1465 N N . ALA A 1 192 ? 8.376 -11.483 -16.514 1.00 96.88 192 ALA A N 1
ATOM 1466 C CA . ALA A 1 192 ? 8.461 -10.641 -15.326 1.00 96.88 192 ALA A CA 1
ATOM 1467 C C . ALA A 1 192 ? 7.959 -9.220 -15.598 1.00 96.88 192 ALA A C 1
ATOM 1469 O O . ALA A 1 192 ? 7.141 -8.737 -14.823 1.00 96.88 192 ALA A O 1
ATOM 1470 N N . SER A 1 193 ? 8.375 -8.588 -16.702 1.00 95.50 193 SER A N 1
ATOM 1471 C CA . SER A 1 193 ? 7.864 -7.266 -17.094 1.00 95.50 193 SER A CA 1
ATOM 1472 C C . SER A 1 193 ? 6.351 -7.275 -17.293 1.00 95.50 193 SER A C 1
ATOM 1474 O O . SER A 1 193 ? 5.657 -6.449 -16.714 1.00 95.50 193 SER A O 1
ATOM 1476 N N . PHE A 1 194 ? 5.820 -8.264 -18.017 1.00 97.44 194 PHE A N 1
ATOM 1477 C CA . PHE A 1 194 ? 4.379 -8.391 -18.230 1.00 97.44 194 PHE A CA 1
ATOM 1478 C C . PHE A 1 194 ? 3.598 -8.526 -16.915 1.00 97.44 194 PHE A C 1
ATOM 1480 O O . PHE A 1 194 ? 2.617 -7.817 -16.697 1.00 97.44 194 PHE A O 1
ATOM 1487 N N . VAL A 1 195 ? 4.033 -9.426 -16.023 1.00 98.25 195 VAL A N 1
ATOM 1488 C CA . VAL A 1 195 ? 3.377 -9.637 -14.723 1.00 98.25 195 VAL A CA 1
ATOM 1489 C C . VAL A 1 195 ? 3.483 -8.388 -13.850 1.00 98.25 195 VAL A C 1
ATOM 1491 O O . VAL A 1 195 ? 2.501 -8.029 -13.203 1.00 98.25 195 VAL A O 1
ATOM 1494 N N . HIS A 1 196 ? 4.639 -7.719 -13.843 1.00 98.06 196 HIS A N 1
ATOM 1495 C CA . HIS A 1 196 ? 4.854 -6.485 -13.092 1.00 98.06 196 HIS A CA 1
ATOM 1496 C C . HIS A 1 196 ? 3.896 -5.384 -13.561 1.00 98.06 196 HIS A C 1
ATOM 1498 O O . HIS A 1 196 ? 3.170 -4.817 -12.747 1.00 98.06 196 HIS A O 1
ATOM 1504 N N . ASP A 1 197 ? 3.816 -5.136 -14.867 1.00 96.94 197 ASP A N 1
ATOM 1505 C CA . ASP A 1 197 ? 2.985 -4.071 -15.431 1.00 96.94 197 ASP A CA 1
ATOM 1506 C C . ASP A 1 197 ? 1.490 -4.348 -15.227 1.00 96.94 197 ASP A C 1
ATOM 1508 O O . ASP A 1 197 ? 0.743 -3.486 -14.756 1.00 96.94 197 ASP A O 1
ATOM 1512 N N . LEU A 1 198 ? 1.041 -5.577 -15.506 1.00 97.81 198 LEU A N 1
ATOM 1513 C CA . LEU A 1 198 ? -0.356 -5.966 -15.311 1.00 97.81 198 LEU A CA 1
ATOM 1514 C C . LEU A 1 198 ? -0.774 -5.835 -13.840 1.00 97.81 198 LEU A C 1
ATOM 1516 O O . LEU A 1 198 ? -1.850 -5.311 -13.530 1.00 97.81 198 LEU A O 1
ATOM 1520 N N . LEU A 1 199 ? 0.084 -6.293 -12.926 1.00 98.00 199 LEU A N 1
ATOM 1521 C CA . LEU A 1 199 ? -0.178 -6.191 -11.498 1.00 98.00 199 LEU A CA 1
ATOM 1522 C C . LEU A 1 199 ? -0.164 -4.734 -11.027 1.00 98.00 199 LEU A C 1
ATOM 1524 O O . LEU A 1 199 ? -0.988 -4.376 -10.186 1.00 98.00 199 LEU A O 1
ATOM 1528 N N . ALA A 1 200 ? 0.707 -3.883 -11.582 1.00 97.44 200 ALA A N 1
ATOM 1529 C CA . ALA A 1 200 ? 0.757 -2.452 -11.278 1.00 97.44 200 ALA A CA 1
ATOM 1530 C C . ALA A 1 200 ? -0.582 -1.768 -11.576 1.00 97.44 200 ALA A C 1
ATOM 1532 O O . ALA A 1 200 ? -1.094 -1.041 -10.721 1.00 97.44 200 ALA A O 1
ATOM 1533 N N . PHE A 1 201 ? -1.209 -2.068 -12.718 1.00 96.44 201 PHE A N 1
ATOM 1534 C CA . PHE A 1 201 ? -2.552 -1.570 -13.023 1.00 96.44 201 PHE A CA 1
ATOM 1535 C C . PHE A 1 201 ? -3.604 -2.080 -12.036 1.00 96.44 201 PHE A C 1
ATOM 1537 O O . PHE A 1 201 ? -4.362 -1.285 -11.476 1.00 96.44 201 PHE A O 1
ATOM 1544 N N . GLY A 1 202 ? -3.643 -3.390 -11.776 1.00 97.25 202 GLY A N 1
ATOM 1545 C CA . GLY A 1 202 ? -4.609 -3.971 -10.836 1.00 97.25 202 GLY A CA 1
ATOM 1546 C C . GLY A 1 202 ? -4.497 -3.368 -9.432 1.00 97.25 202 GLY A C 1
ATOM 1547 O O . GLY A 1 202 ? -5.499 -3.039 -8.786 1.00 97.25 202 GLY A O 1
ATOM 1548 N N . ILE A 1 203 ? -3.268 -3.149 -8.974 1.00 97.44 203 ILE A N 1
ATOM 1549 C CA . ILE A 1 203 ? -2.992 -2.531 -7.686 1.00 97.44 203 ILE A CA 1
ATOM 1550 C C . ILE A 1 203 ? -3.302 -1.043 -7.662 1.00 97.44 203 ILE A C 1
ATOM 1552 O O . ILE A 1 203 ? -3.829 -0.579 -6.653 1.00 97.44 203 ILE A O 1
ATOM 1556 N N . PHE A 1 204 ? -3.046 -0.302 -8.739 1.00 96.81 204 PHE A N 1
ATOM 1557 C CA . PHE A 1 204 ? -3.445 1.099 -8.832 1.00 96.81 204 PHE A CA 1
ATOM 1558 C C . PHE A 1 204 ? -4.944 1.254 -8.534 1.00 96.81 204 PHE A C 1
ATOM 1560 O O . PHE A 1 204 ? -5.322 1.999 -7.629 1.00 96.81 204 PHE A O 1
ATOM 1567 N N . PHE A 1 205 ? -5.799 0.463 -9.191 1.00 96.69 205 PHE A N 1
ATOM 1568 C CA . PHE A 1 205 ? -7.243 0.490 -8.934 1.00 96.69 205 PHE A CA 1
ATOM 1569 C C . PHE A 1 205 ? -7.609 0.010 -7.526 1.00 96.69 205 PHE A C 1
ATOM 1571 O O . PHE A 1 205 ? -8.488 0.589 -6.886 1.00 96.69 205 PHE A O 1
ATOM 1578 N N . THR A 1 206 ? -6.917 -1.009 -7.016 1.00 95.81 206 THR A N 1
ATOM 1579 C CA . THR A 1 206 ? -7.119 -1.517 -5.650 1.00 95.81 206 THR A CA 1
ATOM 1580 C C . THR A 1 206 ? -6.819 -0.438 -4.603 1.00 95.81 206 THR A C 1
ATOM 1582 O O . THR A 1 206 ? -7.622 -0.211 -3.695 1.00 95.81 206 THR A O 1
ATOM 1585 N N . VAL A 1 207 ? -5.705 0.285 -4.756 1.00 96.44 207 VAL A N 1
ATOM 1586 C CA . VAL A 1 207 ? -5.312 1.406 -3.892 1.00 96.44 207 VAL A CA 1
ATOM 1587 C C . VAL A 1 207 ? -6.300 2.563 -4.029 1.00 96.44 207 VAL A C 1
ATOM 1589 O O . VAL A 1 207 ? -6.764 3.077 -3.012 1.00 96.44 207 VAL A O 1
ATOM 1592 N N . CYS A 1 208 ? -6.700 2.940 -5.247 1.00 96.19 208 CYS A N 1
ATOM 1593 C CA . CYS A 1 208 ? -7.730 3.961 -5.461 1.00 96.19 208 CYS A CA 1
ATOM 1594 C C . CYS A 1 208 ? -9.052 3.602 -4.765 1.00 96.19 208 CYS A C 1
ATOM 1596 O O . CYS A 1 208 ? -9.635 4.448 -4.086 1.00 96.19 208 CYS A O 1
ATOM 1598 N N . GLY A 1 209 ? -9.498 2.346 -4.865 1.00 94.69 209 GLY A N 1
ATOM 1599 C CA . GLY A 1 209 ? -10.689 1.853 -4.171 1.00 94.69 209 GLY A CA 1
ATOM 1600 C C . GLY A 1 209 ? -10.568 1.962 -2.648 1.00 94.69 209 GLY A C 1
ATOM 1601 O O . GLY A 1 209 ? -11.498 2.417 -1.980 1.00 94.69 209 GLY A O 1
ATOM 1602 N N . HIS A 1 210 ? -9.405 1.621 -2.090 1.00 95.38 210 HIS A N 1
ATOM 1603 C CA . HIS A 1 210 ? -9.129 1.796 -0.664 1.00 95.38 210 HIS A CA 1
ATOM 1604 C C . HIS A 1 210 ? -9.143 3.266 -0.232 1.00 95.38 210 HIS A C 1
ATOM 1606 O O . HIS A 1 210 ? -9.795 3.597 0.760 1.00 95.38 210 HIS A O 1
ATOM 1612 N N . LEU A 1 211 ? -8.486 4.157 -0.982 1.00 95.00 211 LEU A N 1
ATOM 1613 C CA . LEU A 1 211 ? -8.473 5.595 -0.697 1.00 95.00 211 LEU A CA 1
ATOM 1614 C C . LEU A 1 211 ? -9.882 6.194 -0.752 1.00 95.00 211 LEU A C 1
ATOM 1616 O O . LEU A 1 211 ? -10.254 6.987 0.113 1.00 95.00 211 LEU A O 1
ATOM 1620 N N . TRP A 1 212 ? -10.690 5.773 -1.725 1.00 94.38 212 TRP A N 1
ATOM 1621 C CA . TRP A 1 212 ? -12.080 6.194 -1.858 1.00 94.38 212 TRP A CA 1
ATOM 1622 C C . TRP A 1 212 ? -12.935 5.741 -0.672 1.00 94.38 212 TRP A C 1
ATOM 1624 O O . TRP A 1 212 ? -13.615 6.572 -0.070 1.00 94.38 212 TRP A O 1
ATOM 1634 N N . MET A 1 213 ? -12.853 4.467 -0.270 1.00 91.19 213 MET A N 1
ATOM 1635 C CA . MET A 1 213 ? -13.566 3.974 0.916 1.00 91.19 213 MET A CA 1
ATOM 1636 C C . MET A 1 213 ? -13.107 4.706 2.184 1.00 91.19 213 MET A C 1
ATOM 1638 O O . MET A 1 213 ? -13.937 5.177 2.958 1.00 91.19 213 MET A O 1
ATOM 1642 N N . ALA A 1 214 ? -11.796 4.885 2.365 1.00 92.38 214 ALA A N 1
ATOM 1643 C CA . ALA A 1 214 ? -11.239 5.593 3.514 1.00 92.38 214 ALA A CA 1
ATOM 1644 C C . ALA A 1 214 ? -11.661 7.072 3.557 1.00 92.38 214 ALA A C 1
ATOM 1646 O O . ALA A 1 214 ? -11.865 7.626 4.635 1.00 92.38 214 ALA A O 1
ATOM 1647 N N . SER A 1 215 ? -11.819 7.731 2.406 1.00 93.19 215 SER A N 1
ATOM 1648 C CA . SER A 1 215 ? -12.236 9.138 2.349 1.00 93.19 215 SER A CA 1
ATOM 1649 C C . SER A 1 215 ? -13.635 9.372 2.929 1.00 93.19 215 SER A C 1
ATOM 1651 O O . SER A 1 215 ? -13.888 10.441 3.490 1.00 93.19 215 SER A O 1
ATOM 1653 N N . ARG A 1 216 ? -14.504 8.355 2.862 1.00 91.75 216 ARG A N 1
ATOM 1654 C CA . ARG A 1 216 ? -15.904 8.409 3.301 1.00 91.75 216 ARG A CA 1
ATOM 1655 C C . ARG A 1 216 ? -16.119 8.121 4.773 1.00 91.75 216 ARG A C 1
ATOM 1657 O O . ARG A 1 216 ? -17.173 8.468 5.291 1.00 91.75 216 ARG A O 1
ATOM 1664 N N . ASP A 1 217 ? -15.118 7.563 5.446 1.00 88.88 217 ASP A N 1
ATOM 1665 C CA . ASP A 1 217 ? -15.150 7.348 6.887 1.00 88.88 217 ASP A CA 1
ATOM 1666 C C . ASP A 1 217 ? -14.086 8.220 7.590 1.00 88.88 217 ASP A C 1
ATOM 1668 O O . ASP A 1 217 ? -12.923 7.823 7.753 1.00 88.88 217 ASP A O 1
ATOM 1672 N N . PRO A 1 218 ? -14.443 9.453 8.005 1.00 88.88 218 PRO A N 1
ATOM 1673 C CA . PRO A 1 218 ? -13.516 10.329 8.712 1.00 88.88 218 PRO A CA 1
ATOM 1674 C C . PRO A 1 218 ? -13.113 9.781 10.090 1.00 88.88 218 PRO A C 1
ATOM 1676 O O . PRO A 1 218 ? -12.012 10.091 10.553 1.00 88.88 218 PRO A O 1
ATOM 1679 N N . VAL A 1 219 ? -13.953 8.960 10.732 1.00 87.75 219 VAL A N 1
ATOM 1680 C CA . VAL A 1 219 ? -13.679 8.381 12.054 1.00 87.75 219 VAL A CA 1
ATOM 1681 C C . VAL A 1 219 ? -12.656 7.256 11.932 1.00 87.75 219 VAL A C 1
ATOM 1683 O O . VAL A 1 219 ? -11.673 7.252 12.673 1.00 87.75 219 VAL A O 1
ATOM 1686 N N . ALA A 1 220 ? -12.776 6.383 10.929 1.00 87.94 220 ALA A N 1
ATOM 1687 C CA . ALA A 1 220 ? -11.751 5.386 10.623 1.00 87.94 220 ALA A CA 1
ATOM 1688 C C . ALA A 1 220 ? -10.394 6.034 10.294 1.00 87.94 220 ALA A C 1
ATOM 1690 O O . ALA A 1 220 ? -9.350 5.583 10.779 1.00 87.94 220 ALA A O 1
ATOM 1691 N N . ARG A 1 221 ? -10.386 7.138 9.527 1.00 91.69 221 ARG A N 1
ATOM 1692 C CA . ARG A 1 221 ? -9.155 7.908 9.256 1.00 91.69 221 ARG A CA 1
ATOM 1693 C C . ARG A 1 221 ? -8.575 8.535 10.520 1.00 91.69 221 ARG A C 1
ATOM 1695 O O . ARG A 1 221 ? -7.356 8.530 10.695 1.00 91.69 221 ARG A O 1
ATOM 1702 N N . ALA A 1 222 ? -9.413 9.078 11.403 1.00 88.00 222 ALA A N 1
ATOM 1703 C CA . ALA A 1 222 ? -8.973 9.563 12.708 1.00 88.00 222 ALA A CA 1
ATOM 1704 C C . ALA A 1 222 ? -8.348 8.425 13.529 1.00 88.00 222 ALA A C 1
ATOM 1706 O O . ALA A 1 222 ? -7.225 8.587 14.001 1.00 88.00 222 ALA A O 1
ATOM 1707 N N . GLY A 1 223 ? -8.976 7.247 13.561 1.00 87.56 223 GLY A N 1
ATOM 1708 C CA . GLY A 1 223 ? -8.451 6.055 14.226 1.00 87.56 223 GLY A CA 1
ATOM 1709 C C . GLY A 1 223 ? -7.106 5.579 13.684 1.00 87.56 223 GLY A C 1
ATOM 1710 O O . GLY A 1 223 ? -6.227 5.216 14.463 1.00 87.56 223 GLY A O 1
ATOM 1711 N N . MET A 1 224 ? -6.869 5.657 12.373 1.00 92.62 224 MET A N 1
ATOM 1712 C CA . MET A 1 224 ? -5.541 5.388 11.800 1.00 92.62 224 MET A CA 1
ATOM 1713 C C . MET A 1 224 ? -4.505 6.467 12.133 1.00 92.62 224 MET A C 1
ATOM 1715 O O . MET A 1 224 ? -3.301 6.194 12.110 1.00 92.62 224 MET A O 1
ATOM 1719 N N . ARG A 1 225 ? -4.935 7.692 12.461 1.00 90.56 225 ARG A N 1
ATOM 1720 C CA . ARG A 1 225 ? -4.027 8.772 12.861 1.00 90.56 225 ARG A CA 1
ATOM 1721 C C . ARG A 1 225 ? -3.658 8.714 14.342 1.00 90.56 225 ARG A C 1
ATOM 1723 O O . ARG A 1 225 ? -2.470 8.770 14.668 1.00 90.56 225 ARG A O 1
ATOM 1730 N N . THR A 1 226 ? -4.654 8.583 15.208 1.00 87.44 226 THR A N 1
ATOM 1731 C CA . THR A 1 226 ? -4.518 8.664 16.670 1.00 87.44 226 THR A CA 1
ATOM 1732 C C . THR A 1 226 ? -4.333 7.288 17.309 1.00 87.44 226 THR A C 1
ATOM 1734 O O . THR A 1 226 ? -3.597 7.147 18.282 1.00 87.44 226 THR A O 1
ATOM 1737 N N . GLY A 1 227 ? -4.939 6.251 16.730 1.00 86.44 227 GLY A N 1
ATOM 1738 C CA . GLY A 1 227 ? -5.028 4.904 17.295 1.00 86.44 227 GLY A CA 1
ATOM 1739 C C . GLY A 1 227 ? -6.332 4.608 18.024 1.00 86.44 227 GLY A C 1
ATOM 1740 O O . GLY A 1 227 ? -6.523 3.461 18.423 1.00 86.44 227 GLY A O 1
ATOM 1741 N N . TYR A 1 228 ? -7.210 5.596 18.177 1.00 86.31 228 TYR A N 1
ATOM 1742 C CA . TYR A 1 228 ? -8.424 5.512 18.985 1.00 86.31 228 TYR A CA 1
ATOM 1743 C C . TYR A 1 228 ? -9.656 5.767 18.126 1.00 86.31 228 TYR A C 1
ATOM 1745 O O . TYR A 1 228 ? -9.613 6.578 17.202 1.00 86.31 228 TYR A O 1
ATOM 1753 N N . VAL A 1 229 ? -10.733 5.048 18.420 1.00 87.94 229 VAL A N 1
ATOM 1754 C CA . VAL A 1 229 ? -12.046 5.239 17.797 1.00 87.94 229 VAL A CA 1
ATOM 1755 C C . VAL A 1 229 ? -13.103 5.304 18.893 1.00 87.94 229 VAL A C 1
ATOM 1757 O O . VAL A 1 229 ? -12.945 4.642 19.921 1.00 87.94 229 VAL A O 1
ATOM 1760 N N . PRO A 1 230 ? -14.197 6.046 18.693 1.00 86.12 230 PRO A N 1
ATOM 1761 C CA . PRO A 1 230 ? -15.209 6.160 19.722 1.00 86.12 230 PRO A 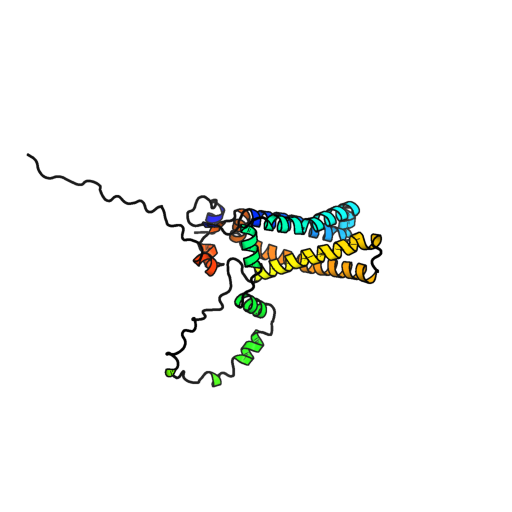CA 1
ATOM 1762 C C . PRO A 1 230 ? -16.025 4.867 19.828 1.00 86.12 230 PRO A C 1
ATOM 1764 O O . PRO A 1 230 ? -16.298 4.208 18.817 1.00 86.12 230 PRO A O 1
ATOM 1767 N N . ARG A 1 231 ? -16.470 4.523 21.047 1.00 83.62 231 ARG A N 1
ATOM 1768 C CA . ARG A 1 231 ? -17.284 3.319 21.322 1.00 83.62 231 ARG A CA 1
ATOM 1769 C C . ARG A 1 231 ? -18.515 3.203 20.423 1.00 83.62 231 ARG A C 1
ATOM 1771 O O . ARG A 1 231 ? -18.831 2.110 19.964 1.00 83.62 231 ARG A O 1
ATOM 1778 N N . TRP A 1 232 ? -19.204 4.309 20.132 1.00 83.69 232 TRP A N 1
ATOM 1779 C CA . TRP A 1 232 ? -20.389 4.287 19.266 1.00 83.69 232 TRP A CA 1
ATOM 1780 C C . TRP A 1 232 ? -20.060 3.814 17.844 1.00 83.69 232 TRP A C 1
ATOM 1782 O O . TRP A 1 232 ? -20.770 2.966 17.318 1.00 83.69 232 TRP A O 1
ATOM 1792 N N . TRP A 1 233 ? -18.954 4.290 17.260 1.00 87.38 233 TRP A N 1
ATOM 1793 C CA . TRP A 1 233 ? -18.530 3.899 15.914 1.00 87.38 233 TRP A CA 1
ATOM 1794 C C . TRP A 1 233 ? -18.111 2.431 15.906 1.00 87.38 233 TRP A C 1
ATOM 1796 O O . TRP A 1 233 ? -18.490 1.683 15.012 1.00 87.38 233 TRP A O 1
ATOM 1806 N N . ALA A 1 234 ? -17.402 1.993 16.954 1.00 85.88 234 ALA A N 1
ATOM 1807 C CA . ALA A 1 234 ? -17.036 0.593 17.122 1.00 85.88 234 ALA A CA 1
ATOM 1808 C C . ALA A 1 234 ? -18.275 -0.313 17.185 1.00 85.88 234 ALA A C 1
ATOM 1810 O O . ALA A 1 234 ? -18.283 -1.352 16.538 1.00 85.88 234 ALA A O 1
ATOM 1811 N N . ARG A 1 235 ? -19.332 0.080 17.909 1.00 84.69 235 ARG A N 1
ATOM 1812 C CA . ARG A 1 235 ? -20.588 -0.686 17.987 1.00 84.69 235 ARG A CA 1
ATOM 1813 C C . ARG A 1 235 ? -21.328 -0.756 16.651 1.00 84.69 235 ARG A C 1
ATOM 1815 O O . ARG A 1 235 ? -21.908 -1.792 16.352 1.00 84.69 235 ARG A O 1
ATOM 1822 N N . THR A 1 236 ? -21.300 0.314 15.859 1.00 82.44 236 THR A N 1
ATOM 1823 C CA . THR A 1 236 ? -21.968 0.362 14.550 1.00 82.44 236 THR A CA 1
ATOM 1824 C C . THR A 1 236 ? -21.206 -0.424 13.481 1.00 82.44 236 THR A C 1
ATOM 1826 O O . THR A 1 236 ? -21.797 -1.254 12.801 1.00 82.44 236 THR A O 1
ATOM 1829 N N . GLU A 1 237 ? -19.899 -0.196 13.349 1.00 82.81 237 GLU A N 1
ATOM 1830 C CA . GLU A 1 237 ? -19.085 -0.761 12.260 1.00 82.81 237 GLU A CA 1
ATOM 1831 C C . GLU A 1 237 ? -18.472 -2.126 12.605 1.00 82.81 237 GLU A C 1
ATOM 1833 O O . GLU A 1 237 ? -18.158 -2.926 11.724 1.00 82.81 237 GLU A O 1
ATOM 1838 N N . HIS A 1 238 ? -18.260 -2.401 13.894 1.00 83.31 238 HIS A N 1
ATOM 1839 C CA . HIS A 1 238 ? -17.572 -3.595 14.388 1.00 83.31 238 HIS A CA 1
ATOM 1840 C C . HIS A 1 238 ? -18.200 -4.135 15.693 1.00 83.31 238 HIS A C 1
ATOM 1842 O O . HIS A 1 238 ? -17.505 -4.248 16.711 1.00 83.31 238 HIS A O 1
ATOM 1848 N N . PRO A 1 239 ? -19.498 -4.498 15.688 1.00 77.88 239 PRO A N 1
ATOM 1849 C CA . PRO A 1 239 ? -20.267 -4.810 16.898 1.00 77.88 239 PRO A CA 1
ATOM 1850 C C . PRO A 1 239 ? -19.636 -5.899 17.778 1.00 77.88 239 PRO A C 1
ATOM 1852 O O . PRO A 1 239 ? -19.549 -5.737 18.993 1.00 77.88 239 PRO A O 1
ATOM 1855 N N . HIS A 1 240 ? -19.118 -6.979 17.183 1.00 75.81 240 HIS A N 1
ATOM 1856 C CA . HIS A 1 240 ? -18.482 -8.069 17.936 1.00 75.81 240 HIS A CA 1
ATOM 1857 C C . HIS A 1 240 ? -17.153 -7.666 18.581 1.00 75.81 240 HIS A C 1
ATOM 1859 O O . HIS A 1 240 ? -16.830 -8.121 19.674 1.00 75.81 240 HIS A O 1
ATOM 1865 N N . TRP A 1 241 ? -16.376 -6.809 17.917 1.00 81.25 241 TRP A N 1
ATOM 1866 C CA . TRP A 1 241 ? -15.137 -6.289 18.490 1.00 81.25 241 TRP A CA 1
ATOM 1867 C C . TRP A 1 241 ? -15.430 -5.311 19.630 1.00 81.25 241 TRP A C 1
ATOM 1869 O O . TRP A 1 241 ? -14.760 -5.362 20.658 1.00 81.25 241 TRP A O 1
ATOM 1879 N N . ALA A 1 242 ? -16.453 -4.467 19.474 1.00 79.38 242 ALA A N 1
ATOM 1880 C CA . ALA A 1 242 ? -16.872 -3.530 20.509 1.00 79.38 242 ALA A CA 1
ATOM 1881 C C . ALA A 1 242 ? -17.370 -4.239 21.777 1.00 79.38 242 ALA A C 1
ATOM 1883 O O . ALA A 1 242 ? -17.052 -3.785 22.868 1.00 79.38 242 ALA A O 1
ATOM 1884 N N . ALA A 1 243 ? -18.083 -5.362 21.640 1.00 75.88 243 ALA A N 1
ATOM 1885 C CA . ALA A 1 243 ? -18.564 -6.161 22.772 1.00 75.88 243 ALA A CA 1
ATOM 1886 C C . ALA A 1 243 ? -17.440 -6.828 23.591 1.00 75.88 243 ALA A C 1
ATOM 1888 O O . ALA A 1 243 ? -17.651 -7.196 24.739 1.00 75.88 243 ALA A O 1
ATOM 1889 N N . LEU A 1 244 ? -16.255 -7.007 22.997 1.00 71.06 244 LEU A N 1
ATOM 1890 C CA . LEU A 1 244 ? -15.079 -7.601 23.647 1.00 71.06 244 LEU A CA 1
ATOM 1891 C C . LEU A 1 244 ? -14.089 -6.551 24.167 1.00 71.06 244 LEU A C 1
ATOM 1893 O O . LEU A 1 244 ? -13.086 -6.909 24.790 1.00 71.06 244 LEU A O 1
ATOM 1897 N N . ALA A 1 245 ? -14.305 -5.271 23.860 1.00 65.56 245 ALA A N 1
ATOM 1898 C CA . ALA A 1 245 ? -13.494 -4.202 24.417 1.00 65.56 245 ALA A CA 1
ATOM 1899 C C . ALA A 1 245 ? -13.860 -4.042 25.901 1.00 65.56 245 ALA A C 1
ATOM 1901 O O . ALA A 1 245 ? -15.053 -4.027 26.199 1.00 65.56 245 ALA A O 1
ATOM 1902 N N . PRO A 1 246 ? -12.879 -3.914 26.818 1.00 59.22 246 PRO A N 1
ATOM 1903 C CA . PRO A 1 246 ? -13.175 -3.626 28.215 1.00 59.22 246 PRO A CA 1
ATOM 1904 C C . PRO A 1 246 ? -14.134 -2.434 28.304 1.00 59.22 246 PRO A C 1
ATOM 1906 O O . PRO A 1 246 ? -13.918 -1.407 27.642 1.00 59.22 246 PRO A O 1
ATOM 1909 N N . GLU A 1 247 ? -15.212 -2.579 29.072 1.00 54.69 247 GLU A N 1
ATOM 1910 C CA . GLU A 1 247 ? -15.882 -1.416 29.639 1.00 54.69 247 GLU A CA 1
ATOM 1911 C C . GLU A 1 247 ? -14.824 -0.751 30.513 1.00 54.69 247 GLU A C 1
ATOM 1913 O O . GLU A 1 247 ? -14.316 -1.369 31.448 1.00 54.69 247 GLU A O 1
ATOM 1918 N N . ASP A 1 248 ? -14.397 0.459 30.148 1.00 47.00 248 ASP A N 1
ATOM 1919 C CA . ASP A 1 248 ? -13.724 1.275 31.146 1.00 47.00 248 ASP A CA 1
ATOM 1920 C C . ASP A 1 248 ? -14.808 1.492 32.197 1.00 47.00 248 ASP A C 1
ATOM 1922 O O . ASP A 1 248 ? -15.863 2.043 31.878 1.00 47.00 248 ASP A O 1
ATOM 1926 N N . LEU A 1 249 ? -14.601 0.921 33.382 1.00 40.56 249 LEU A N 1
ATOM 1927 C CA . LEU A 1 249 ? -15.421 1.212 34.544 1.00 40.56 249 LEU A CA 1
ATOM 1928 C C . LEU A 1 249 ? -15.457 2.736 34.670 1.00 40.56 249 LEU A C 1
ATOM 1930 O O . LEU A 1 249 ? -14.407 3.380 34.643 1.00 40.56 249 LEU A O 1
ATOM 1934 N N . ASP A 1 250 ? -16.660 3.299 34.731 1.00 38.31 250 ASP A N 1
ATOM 1935 C CA . ASP A 1 250 ? -16.868 4.696 35.085 1.00 38.31 250 ASP A CA 1
ATOM 1936 C C . ASP A 1 250 ? -16.288 4.925 36.497 1.00 38.31 250 ASP A C 1
ATOM 1938 O O . ASP A 1 250 ? -16.995 4.800 37.492 1.00 38.31 250 ASP A O 1
ATOM 1942 N N . ASP A 1 251 ? -15.006 5.284 36.599 1.00 38.91 251 ASP A N 1
ATOM 1943 C CA . ASP A 1 251 ? -14.385 5.816 37.825 1.00 38.91 251 ASP A CA 1
ATOM 1944 C C . ASP A 1 251 ? -14.767 7.299 38.061 1.00 38.91 251 ASP A C 1
ATOM 1946 O O . ASP A 1 251 ? -14.072 8.029 38.757 1.00 38.91 251 ASP A O 1
ATOM 1950 N N . ASP A 1 252 ? -15.901 7.743 37.509 1.00 38.22 252 ASP A N 1
ATOM 1951 C CA . ASP A 1 252 ? -16.521 9.052 37.755 1.00 38.22 252 ASP A CA 1
ATOM 1952 C C . ASP A 1 252 ? -18.005 8.896 38.142 1.00 38.22 252 ASP A C 1
ATOM 1954 O O . ASP A 1 252 ? -18.875 9.671 37.741 1.00 38.22 252 ASP A O 1
ATOM 1958 N N . VAL A 1 253 ? -18.321 7.900 38.974 1.00 37.69 253 VAL A N 1
ATOM 1959 C CA . VAL A 1 253 ? -19.411 8.081 39.939 1.00 37.69 253 VAL A CA 1
ATOM 1960 C C . VAL A 1 253 ? -18.781 8.808 41.123 1.00 37.69 253 VAL A C 1
ATOM 1962 O O . VAL A 1 253 ? -18.007 8.184 41.853 1.00 37.69 253 VAL A O 1
ATOM 1965 N N . PRO A 1 254 ? -19.073 10.102 41.365 1.00 35.44 254 PRO A N 1
ATOM 1966 C CA . PRO A 1 254 ? -18.780 10.670 42.665 1.00 35.44 254 PRO A CA 1
ATOM 1967 C C . PRO A 1 254 ? -19.491 9.759 43.654 1.00 35.44 254 PRO A C 1
ATOM 1969 O O . PRO A 1 254 ? -20.712 9.599 43.567 1.00 35.44 254 PRO A O 1
ATOM 1972 N N . LEU A 1 255 ? -18.746 9.130 44.563 1.00 40.47 255 LEU A N 1
ATOM 1973 C CA . LEU A 1 255 ? -19.334 8.644 45.797 1.00 40.47 255 LEU A CA 1
ATOM 1974 C C . LEU A 1 255 ? -20.004 9.870 46.407 1.00 40.47 255 LEU A C 1
ATOM 1976 O O . LEU A 1 255 ? -19.353 10.702 47.034 1.00 40.47 255 LEU A O 1
ATOM 1980 N N . ALA A 1 256 ? -21.297 10.025 46.134 1.00 41.88 256 ALA A N 1
ATOM 1981 C CA . ALA A 1 256 ? -22.160 10.906 46.867 1.00 41.88 256 ALA A CA 1
ATOM 1982 C C . ALA A 1 256 ? -22.118 10.351 48.285 1.00 41.88 256 ALA A C 1
ATOM 1984 O O . ALA A 1 256 ? -22.850 9.427 48.640 1.00 41.88 256 ALA A O 1
ATOM 1985 N N . SER A 1 257 ? -21.184 10.874 49.074 1.00 39.78 257 SER A N 1
ATOM 1986 C CA . SER A 1 257 ? -21.236 10.830 50.516 1.00 39.78 257 SER A CA 1
ATOM 1987 C C . SER A 1 257 ? -22.482 11.617 50.900 1.00 39.78 257 SER A C 1
ATOM 1989 O O . SER A 1 257 ? -22.435 12.817 51.168 1.00 39.78 257 SER A O 1
ATOM 1991 N N . ASN A 1 258 ? -23.624 10.937 50.838 1.00 42.66 258 ASN A N 1
ATOM 1992 C CA . ASN A 1 258 ? -24.808 11.316 51.577 1.00 42.66 258 ASN A CA 1
ATOM 1993 C C . ASN A 1 258 ? -24.402 11.339 53.050 1.00 42.66 258 ASN A C 1
ATOM 1995 O O . ASN A 1 258 ? -24.173 10.299 53.662 1.00 42.66 258 ASN A O 1
ATOM 1999 N N . GLY A 1 259 ? -24.259 12.546 53.573 1.00 41.41 259 GLY A N 1
ATOM 2000 C CA . GLY A 1 259 ? -23.878 12.808 54.951 1.00 41.41 259 GLY A CA 1
ATOM 2001 C C . GLY A 1 259 ? -23.681 14.297 55.185 1.00 41.41 259 GLY A C 1
ATOM 2002 O O . GLY A 1 259 ? -22.722 14.686 55.838 1.00 41.41 259 GLY A O 1
ATOM 2003 N N . ALA A 1 260 ? -24.537 15.131 54.588 1.00 41.22 260 ALA A N 1
ATOM 2004 C CA . ALA A 1 260 ? -24.702 16.497 55.050 1.00 41.22 260 ALA A CA 1
ATOM 2005 C C . ALA A 1 260 ? -25.625 16.460 56.270 1.00 41.22 260 ALA A C 1
ATOM 2007 O O . ALA A 1 260 ? -26.773 16.021 56.168 1.00 41.22 260 ALA A O 1
ATOM 2008 N N . ASP A 1 261 ? -25.073 16.900 57.395 1.00 49.44 261 ASP A N 1
ATOM 2009 C CA . ASP A 1 261 ? -25.774 17.350 58.590 1.00 49.44 261 ASP A CA 1
ATOM 2010 C C . ASP A 1 261 ? -27.063 18.117 58.268 1.00 49.44 261 ASP A C 1
ATOM 2012 O O . ASP A 1 261 ? -27.022 19.144 57.589 1.00 49.44 261 ASP A O 1
ATOM 2016 N N . GLN A 1 262 ? -28.171 17.639 58.835 1.00 47.50 262 GLN A N 1
ATOM 2017 C CA . GLN A 1 262 ? -29.325 18.398 59.334 1.00 47.50 262 GLN A CA 1
ATOM 2018 C C . GLN A 1 262 ? -29.971 17.502 60.408 1.00 47.50 262 GLN A C 1
ATOM 2020 O O . GLN A 1 262 ? -30.170 16.320 60.153 1.00 47.50 262 GLN A O 1
ATOM 2025 N N . ASP A 1 263 ? -30.379 17.906 61.600 1.00 40.12 263 ASP A N 1
ATOM 2026 C CA . ASP A 1 263 ? -30.240 19.109 62.410 1.00 40.12 263 ASP A CA 1
ATOM 2027 C C . ASP A 1 263 ? -30.798 18.707 63.800 1.00 40.12 263 ASP A C 1
ATOM 2029 O O . ASP A 1 263 ? -31.688 17.862 63.889 1.00 40.12 263 ASP A O 1
ATOM 2033 N N . SER A 1 264 ? -30.237 19.296 64.855 1.00 48.59 264 SER A N 1
ATOM 2034 C CA . SER A 1 264 ? -30.809 19.591 66.178 1.00 48.59 264 SER A CA 1
ATOM 2035 C C . SER A 1 264 ? -31.920 18.705 66.786 1.00 48.59 264 SER A C 1
ATOM 2037 O O . SER A 1 264 ? -33.050 18.652 66.310 1.00 48.59 264 SER A O 1
ATOM 2039 N N . THR A 1 265 ? -31.666 18.151 67.980 1.00 44.12 265 THR A N 1
ATOM 2040 C CA . THR A 1 265 ? -32.414 18.512 69.211 1.00 44.12 265 THR A CA 1
ATOM 2041 C C . THR A 1 265 ? -31.831 17.813 70.447 1.00 44.12 265 THR A C 1
ATOM 2043 O O . THR A 1 265 ? -31.874 16.591 70.547 1.00 44.12 265 THR A O 1
ATOM 2046 N N . ALA A 1 266 ? -31.311 18.609 71.391 1.00 38.88 266 ALA A N 1
ATOM 2047 C CA . ALA A 1 266 ? -31.520 18.523 72.850 1.00 38.88 266 ALA A CA 1
ATOM 2048 C C . ALA A 1 266 ? -30.317 19.109 73.621 1.00 38.88 266 ALA A C 1
ATOM 2050 O O . ALA A 1 266 ? -29.301 18.453 73.828 1.00 38.88 266 ALA A O 1
ATOM 2051 N N . LEU A 1 267 ? -30.476 20.360 74.055 1.00 38.91 267 LEU A N 1
ATOM 2052 C CA . LEU A 1 267 ? -29.933 20.894 75.313 1.00 38.91 267 LEU A CA 1
ATOM 2053 C C . LEU A 1 267 ? -31.091 20.901 76.335 1.00 38.91 267 LEU A C 1
ATOM 2055 O O . LEU A 1 267 ? -32.245 20.849 75.888 1.00 38.91 267 LEU A O 1
ATOM 2059 N N . PRO A 1 268 ? -30.864 21.049 77.654 1.00 53.34 268 PRO A N 1
ATOM 2060 C CA . PRO A 1 268 ? -29.623 21.395 78.360 1.00 53.34 268 PRO A CA 1
ATOM 2061 C C . PRO A 1 268 ? -29.040 20.292 79.257 1.00 53.34 268 PRO A C 1
ATOM 2063 O O . PRO A 1 268 ? -29.751 19.309 79.560 1.00 53.34 268 PRO A O 1
#

pLDDT: mean 79.01, std 19.98, range [32.81, 98.56]